Protein AF-A0A133UNA7-F1 (afdb_monomer)

Mean predicted aligned error: 17.55 Å

Structure (mmCIF, N/CA/C/O backbone):
data_AF-A0A133UNA7-F1
#
_entry.id   AF-A0A133UNA7-F1
#
loop_
_atom_site.group_PDB
_atom_site.id
_atom_site.type_symbol
_atom_site.label_atom_id
_atom_site.label_alt_id
_atom_site.label_comp_id
_atom_site.label_asym_id
_atom_site.label_entity_id
_atom_site.label_seq_id
_atom_site.pdbx_PDB_ins_code
_atom_site.Cartn_x
_atom_site.Cartn_y
_atom_site.Cartn_z
_atom_site.occupancy
_atom_site.B_iso_or_equiv
_atom_site.auth_seq_id
_atom_site.auth_comp_id
_atom_site.auth_asym_id
_atom_site.auth_atom_id
_atom_site.pdbx_PDB_model_num
ATOM 1 N N . MET A 1 1 ? -32.468 26.412 16.774 1.00 59.19 1 MET A N 1
ATOM 2 C CA . MET A 1 1 ? -31.223 25.811 17.299 1.00 59.19 1 MET A CA 1
ATOM 3 C C . MET A 1 1 ? -30.674 26.770 18.335 1.00 59.19 1 MET A C 1
ATOM 5 O O . MET A 1 1 ? -30.361 27.905 17.986 1.00 59.19 1 MET A O 1
ATOM 9 N N . ALA A 1 2 ? -30.578 26.328 19.583 1.00 68.69 2 ALA A N 1
ATOM 10 C CA . ALA A 1 2 ? -30.177 27.132 20.727 1.00 68.69 2 ALA A CA 1
ATOM 11 C C . ALA A 1 2 ? -28.748 26.788 21.169 1.00 68.69 2 ALA A C 1
ATOM 13 O O . ALA A 1 2 ? -28.256 25.675 20.976 1.00 68.69 2 ALA A O 1
ATOM 14 N N . ARG A 1 3 ? -28.061 27.760 21.774 1.00 72.31 3 ARG A N 1
ATOM 15 C CA . ARG A 1 3 ? -26.763 27.534 22.419 1.00 72.31 3 ARG A CA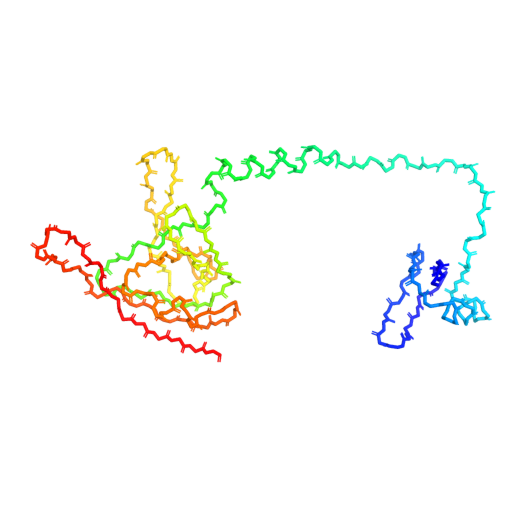 1
ATOM 16 C C . ARG A 1 3 ? -27.007 27.189 23.878 1.00 72.31 3 ARG A C 1
ATOM 18 O O . ARG A 1 3 ? -27.590 27.991 24.598 1.00 72.31 3 ARG A O 1
ATOM 25 N N . LEU A 1 4 ? -26.531 26.030 24.307 1.00 76.19 4 LEU A N 1
ATOM 26 C CA . LEU A 1 4 ? -26.618 25.575 25.685 1.00 76.19 4 LEU A CA 1
ATOM 27 C C . LEU A 1 4 ? -25.215 25.550 26.285 1.00 76.19 4 LEU A C 1
ATOM 29 O O . LEU A 1 4 ? -24.360 24.791 25.827 1.00 76.19 4 LEU A O 1
ATOM 33 N N . LYS A 1 5 ? -24.969 26.376 27.305 1.00 81.19 5 LYS A N 1
ATOM 34 C CA . LYS A 1 5 ? -23.759 26.261 28.121 1.00 81.19 5 LYS A CA 1
ATOM 35 C C . LYS A 1 5 ? -24.013 25.235 29.210 1.00 81.19 5 LYS A C 1
ATOM 37 O O . LYS A 1 5 ? -24.861 25.465 30.063 1.00 81.19 5 LYS A O 1
ATOM 42 N N . VAL A 1 6 ? -23.278 24.134 29.187 1.00 79.06 6 VAL A N 1
ATOM 43 C CA . VAL A 1 6 ? -23.439 23.037 30.140 1.00 79.06 6 VAL A CA 1
ATOM 44 C C . VAL A 1 6 ? -22.758 23.429 31.444 1.00 79.06 6 VAL A C 1
ATOM 46 O O . VAL A 1 6 ? -21.579 23.771 31.459 1.00 79.06 6 VAL A O 1
ATOM 49 N N . THR A 1 7 ? -23.501 23.427 32.540 1.00 75.62 7 THR A N 1
ATOM 50 C CA . THR A 1 7 ? -23.000 23.739 33.887 1.00 75.62 7 THR A CA 1
ATOM 51 C C . THR A 1 7 ? -22.731 22.490 34.705 1.00 75.62 7 THR A C 1
ATOM 53 O O . THR A 1 7 ? -22.107 22.598 35.751 1.00 75.62 7 THR A O 1
ATOM 56 N N . LYS A 1 8 ? -23.200 21.329 34.241 1.00 75.00 8 LYS A N 1
ATOM 57 C CA . LYS A 1 8 ? -22.980 20.035 34.876 1.00 75.00 8 LYS A CA 1
ATOM 58 C C . LYS A 1 8 ? -22.988 18.943 33.822 1.00 75.00 8 LYS A C 1
ATOM 60 O O . LYS A 1 8 ? -23.896 18.930 33.001 1.00 75.00 8 LYS A O 1
ATOM 65 N N . THR A 1 9 ? -22.015 18.037 33.844 1.00 77.38 9 THR A N 1
ATOM 66 C CA . THR A 1 9 ? -21.913 16.975 32.833 1.00 77.38 9 THR A CA 1
ATOM 67 C C . THR A 1 9 ? -23.148 16.071 32.854 1.00 77.38 9 THR A C 1
ATOM 69 O O . THR A 1 9 ? -23.575 15.631 33.925 1.00 77.38 9 THR A O 1
ATOM 72 N N . PHE A 1 10 ? -23.719 15.786 31.684 1.00 77.75 10 PHE A N 1
ATOM 73 C CA . PHE A 1 10 ? -24.875 14.900 31.544 1.00 77.75 10 PHE A CA 1
ATOM 74 C C . PHE A 1 10 ? -24.870 14.173 30.199 1.00 77.75 10 PHE A C 1
ATOM 76 O O . PHE A 1 10 ? -24.235 14.615 29.245 1.00 77.75 10 PHE A O 1
ATOM 83 N N . GLU A 1 11 ? -25.592 13.060 30.117 1.00 72.75 11 GLU A N 1
ATOM 84 C CA . GLU A 1 11 ? -25.679 12.238 28.911 1.00 72.75 11 GLU A CA 1
ATOM 85 C C . GLU A 1 11 ? -27.140 12.064 28.508 1.00 72.75 11 GLU A C 1
ATOM 87 O O . GLU A 1 11 ? -28.000 11.796 29.354 1.00 72.75 11 GLU A O 1
ATOM 92 N N . ARG A 1 12 ? -27.449 12.285 27.227 1.00 61.88 12 ARG A N 1
ATOM 93 C CA . ARG A 1 12 ? -28.827 12.231 26.727 1.00 61.88 12 ARG A CA 1
ATOM 94 C C . ARG A 1 12 ? -28.842 12.046 25.216 1.00 61.88 12 ARG A C 1
ATOM 96 O O . ARG A 1 12 ? -28.116 12.719 24.502 1.00 61.88 12 ARG A O 1
ATOM 103 N N . GLY A 1 13 ? -29.690 11.135 24.736 1.00 59.09 13 GLY A N 1
ATOM 104 C CA . GLY A 1 13 ? -29.789 10.819 23.305 1.00 59.09 13 GLY A CA 1
ATOM 105 C C . GLY A 1 13 ? -28.586 10.060 22.732 1.00 59.09 13 GLY A C 1
ATOM 106 O O . GLY A 1 13 ? -28.503 9.918 21.521 1.00 59.09 13 GLY A O 1
ATOM 107 N N . GLY A 1 14 ? -27.683 9.561 23.586 1.00 64.75 14 GLY A N 1
ATOM 108 C CA . GLY A 1 14 ? -26.414 8.949 23.176 1.00 64.75 14 GLY A CA 1
ATOM 109 C C . GLY A 1 14 ? -25.247 9.937 23.068 1.00 64.75 14 GLY A C 1
ATOM 110 O O . GLY A 1 14 ? -24.128 9.504 22.815 1.00 64.75 14 GLY A O 1
ATOM 111 N N . ASP A 1 15 ? -25.485 11.232 23.302 1.00 69.88 15 ASP A N 1
ATOM 112 C CA . ASP A 1 15 ? -24.460 12.276 23.325 1.00 69.88 15 ASP A CA 1
ATOM 113 C C . ASP A 1 15 ? -24.096 12.669 24.767 1.00 69.88 15 ASP A C 1
ATOM 115 O O . ASP A 1 15 ? -24.969 12.903 25.616 1.00 69.88 15 ASP A O 1
ATOM 119 N N . THR A 1 16 ? -22.793 12.767 25.041 1.00 72.25 16 THR A N 1
ATOM 120 C CA . THR A 1 16 ? -22.246 13.208 26.331 1.00 72.25 16 THR A CA 1
ATOM 121 C C . THR A 1 16 ? -21.916 14.700 26.280 1.00 72.25 16 THR A C 1
ATOM 123 O O . THR A 1 16 ? -21.114 15.155 25.464 1.00 72.25 16 THR A O 1
ATOM 126 N N . TYR A 1 17 ? -22.501 15.470 27.194 1.00 75.19 17 TYR A N 1
ATOM 127 C CA . TYR A 1 17 ? -22.337 16.915 27.295 1.00 75.19 17 TYR A CA 1
ATOM 128 C C . TYR A 1 17 ? -21.462 17.261 28.494 1.00 75.19 17 TYR A C 1
ATOM 130 O O . TYR A 1 17 ? -21.882 17.115 29.637 1.00 75.19 17 TYR A O 1
ATOM 138 N N . GLU A 1 18 ? -20.239 17.720 28.234 1.00 71.69 18 GLU A N 1
ATOM 139 C CA . GLU A 1 18 ? -19.272 18.076 29.282 1.00 71.69 18 GLU A CA 1
ATOM 140 C C . GLU A 1 18 ? -19.535 19.453 29.913 1.00 71.69 18 GLU A C 1
ATOM 142 O O . GLU A 1 18 ? -19.766 20.442 29.211 1.00 71.69 18 GLU A O 1
ATOM 147 N N . GLU A 1 19 ? -19.411 19.520 31.241 1.00 74.12 19 GLU A N 1
ATOM 148 C CA . GLU A 1 19 ? -19.446 20.751 32.034 1.00 74.12 19 GLU A CA 1
ATOM 149 C C . GLU A 1 19 ? -18.461 21.821 31.526 1.00 74.12 19 GLU A C 1
ATOM 151 O O . GLU A 1 19 ? -17.316 21.550 31.167 1.00 74.12 19 GLU A O 1
ATOM 156 N N . GLY A 1 20 ? -18.918 23.071 31.491 1.00 69.75 20 GLY A N 1
ATOM 157 C CA . GLY A 1 20 ? -18.143 24.240 31.084 1.00 69.75 20 GLY A CA 1
ATOM 158 C C . GLY A 1 20 ? -18.088 24.475 29.574 1.00 69.75 20 GLY A C 1
ATOM 159 O O . GLY A 1 20 ? -17.666 25.556 29.152 1.00 69.75 20 GLY A O 1
ATOM 160 N N . LYS A 1 21 ? -18.545 23.522 28.752 1.00 72.44 21 LYS A N 1
ATOM 161 C CA . LYS A 1 21 ? -18.585 23.654 27.290 1.00 72.44 21 LYS A CA 1
ATOM 162 C C . LYS A 1 21 ? -19.954 24.133 26.804 1.00 72.44 21 LYS A C 1
ATOM 164 O O . LYS A 1 21 ? -20.995 23.861 27.401 1.00 72.44 21 LYS A O 1
ATOM 169 N N . THR A 1 22 ? -19.944 24.872 25.700 1.00 74.00 22 THR A N 1
ATOM 170 C CA . THR A 1 22 ? -21.160 25.371 25.048 1.00 74.00 22 THR A CA 1
ATOM 171 C C . THR A 1 22 ? -21.430 24.553 23.798 1.00 74.00 22 THR A C 1
ATOM 173 O O . THR A 1 22 ? -20.596 24.522 22.896 1.00 74.00 22 THR A O 1
ATOM 176 N N . TYR A 1 23 ? -22.605 23.936 23.730 1.00 71.12 23 TYR A N 1
ATOM 177 C CA . TYR A 1 23 ? -23.038 23.112 22.606 1.00 71.12 23 TYR A CA 1
ATOM 178 C C . TYR A 1 23 ? -24.186 23.785 21.855 1.00 71.12 23 TYR A C 1
ATOM 180 O O . TYR A 1 23 ? -24.954 24.565 22.422 1.00 71.12 23 TYR A O 1
ATOM 188 N N . ILE A 1 24 ? -24.292 23.498 20.558 1.00 75.19 24 ILE A N 1
ATOM 189 C CA . ILE A 1 24 ? -25.426 23.916 19.731 1.00 75.19 24 ILE A CA 1
ATOM 190 C C . ILE A 1 24 ? -26.404 22.747 19.720 1.00 75.19 24 ILE A C 1
ATOM 192 O O . ILE A 1 24 ? -26.094 21.692 19.175 1.00 75.19 24 ILE A O 1
ATOM 196 N N . VAL A 1 25 ? -27.558 22.925 20.350 1.00 73.88 25 VAL A N 1
ATOM 197 C CA . VAL A 1 25 ? -28.580 21.885 20.514 1.00 73.88 25 VAL A CA 1
ATOM 198 C C . VAL A 1 25 ? -29.931 22.380 19.990 1.00 73.88 25 VAL A C 1
ATOM 200 O O . VAL A 1 25 ? -30.107 23.560 19.671 1.00 73.88 25 VAL A O 1
ATOM 203 N N . GLY A 1 26 ? -30.907 21.481 19.857 1.00 74.19 26 GLY A N 1
ATOM 204 C CA . GLY A 1 26 ? -32.294 21.879 19.599 1.00 74.19 26 GLY A CA 1
ATOM 205 C C . GLY A 1 26 ? -32.838 22.763 20.728 1.00 74.19 26 GLY A C 1
ATOM 206 O O . GLY A 1 26 ? -32.413 22.631 21.874 1.00 74.19 26 GLY A O 1
ATOM 207 N N . ASP A 1 27 ? -33.770 23.666 20.425 1.00 71.56 27 ASP A N 1
ATOM 208 C CA . ASP A 1 27 ? -34.371 24.557 21.430 1.00 71.56 27 ASP A CA 1
ATOM 209 C C . ASP A 1 27 ? -35.016 23.773 22.589 1.00 71.56 27 ASP A C 1
ATOM 211 O O . ASP A 1 27 ? -34.784 24.099 23.751 1.00 71.56 27 ASP A O 1
ATOM 215 N N . GLU A 1 28 ? -35.698 22.664 22.292 1.00 74.31 28 GLU A N 1
ATOM 216 C CA . GLU A 1 28 ? -36.278 21.754 23.296 1.00 74.31 28 GLU A CA 1
ATOM 217 C C . GLU A 1 28 ? -35.222 21.178 24.256 1.00 74.31 28 GLU A C 1
ATOM 219 O O 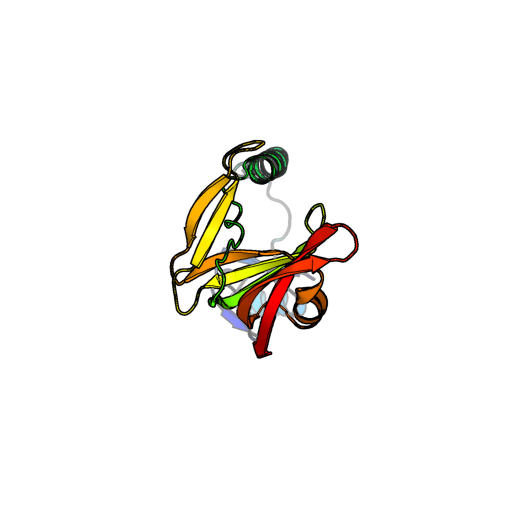. GLU A 1 28 ? -35.449 21.040 25.457 1.00 74.31 28 GLU A O 1
ATOM 224 N N . MET A 1 29 ? -34.030 20.873 23.740 1.00 73.44 29 MET A N 1
ATOM 225 C CA . MET A 1 29 ? -32.924 20.328 24.527 1.00 73.44 29 MET A CA 1
ATOM 226 C C . MET A 1 29 ? -32.295 21.391 25.431 1.00 73.44 29 MET A C 1
ATOM 228 O O . MET A 1 29 ? -31.938 21.103 26.573 1.00 73.44 29 MET A O 1
ATOM 232 N N . ALA A 1 30 ? -32.171 22.621 24.929 1.00 74.38 30 ALA A N 1
ATOM 233 C CA . ALA A 1 30 ? -31.673 23.734 25.724 1.00 74.38 30 ALA A CA 1
ATOM 234 C C . ALA A 1 30 ? -32.633 24.077 26.871 1.00 74.38 30 ALA A C 1
ATOM 236 O O . ALA A 1 30 ? -32.177 24.258 27.994 1.00 74.38 30 ALA A O 1
ATOM 237 N N . GLU A 1 31 ? -33.944 24.097 26.605 1.00 76.44 31 GLU A N 1
ATOM 238 C CA . GLU A 1 31 ? -34.964 24.368 27.629 1.00 76.44 31 GLU A CA 1
ATOM 239 C C . GLU A 1 31 ? -34.992 23.281 28.706 1.00 76.44 31 GLU A C 1
ATOM 241 O O . GLU A 1 31 ? -34.983 23.571 29.901 1.00 76.44 31 GLU A O 1
ATOM 246 N N . TRP A 1 32 ? -34.933 22.013 28.290 1.00 79.62 32 TRP A N 1
ATOM 247 C CA . TRP A 1 32 ? -34.875 20.893 29.222 1.00 79.62 32 TRP A CA 1
ATOM 248 C C . TRP A 1 32 ? -33.632 20.949 30.122 1.00 79.62 32 TRP A C 1
ATOM 250 O O . TRP A 1 32 ? -33.721 20.724 31.330 1.00 79.62 32 TRP A O 1
ATOM 260 N N . ALA A 1 33 ? -32.463 21.251 29.550 1.00 78.62 33 ALA A N 1
ATOM 261 C CA . ALA A 1 33 ? -31.225 21.346 30.315 1.00 78.62 33 ALA A CA 1
ATOM 262 C C . ALA A 1 33 ? -31.216 22.551 31.271 1.00 78.62 33 ALA A C 1
ATOM 264 O O . ALA A 1 33 ? -30.627 22.458 32.347 1.00 78.62 33 ALA A O 1
ATOM 265 N N . GLU A 1 34 ? -31.894 23.643 30.919 1.00 79.06 34 GLU A N 1
ATOM 266 C CA . GLU A 1 34 ? -32.131 24.786 31.804 1.00 79.06 34 GLU A CA 1
ATOM 267 C C . GLU A 1 34 ? -33.037 24.436 32.981 1.00 79.06 34 GLU A C 1
ATOM 269 O O . GLU A 1 34 ? -32.665 24.670 34.130 1.00 79.06 34 GLU A O 1
ATOM 274 N N . GLU A 1 35 ? -34.180 23.802 32.717 1.00 78.56 35 GLU A N 1
ATOM 275 C CA . GLU A 1 35 ? -35.135 23.395 33.754 1.00 78.56 35 GLU A CA 1
ATOM 276 C C . GLU A 1 35 ? -34.508 22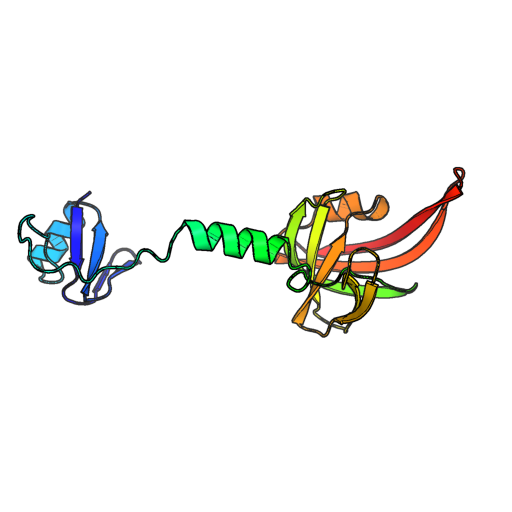.421 34.762 1.00 78.56 35 GLU A C 1
ATOM 278 O O . GLU A 1 35 ? -34.779 22.470 35.962 1.00 78.56 35 GLU A O 1
ATOM 283 N N . LYS A 1 36 ? -33.640 21.526 34.282 1.00 77.69 36 LYS A N 1
ATOM 284 C CA . LYS A 1 36 ? -32.945 20.544 35.121 1.00 77.69 36 LYS A CA 1
ATOM 285 C C . LYS A 1 36 ? -31.648 21.064 35.748 1.00 77.69 36 LYS A C 1
ATOM 287 O O . LYS A 1 36 ? -31.019 20.331 36.508 1.00 77.69 36 LYS A O 1
ATOM 292 N N . GLY A 1 37 ? -31.243 22.301 35.452 1.00 76.69 37 GLY A N 1
ATOM 293 C CA . GLY A 1 37 ? -30.014 22.905 35.976 1.00 76.69 37 GLY A CA 1
ATOM 294 C C . GLY A 1 37 ? -28.717 22.309 35.411 1.00 76.69 37 GLY A C 1
ATOM 295 O O . GLY A 1 37 ? -27.652 22.470 36.008 1.00 76.69 37 GLY A O 1
ATOM 296 N N . TYR A 1 38 ? -28.791 21.610 34.276 1.00 75.62 38 TYR A N 1
ATOM 297 C CA . TYR A 1 38 ? -27.636 21.069 33.553 1.00 75.62 38 TYR A CA 1
ATOM 298 C C . TYR A 1 38 ? -26.994 22.082 32.602 1.00 75.62 38 TYR A C 1
ATOM 300 O O . TYR A 1 38 ? -25.872 21.867 32.138 1.00 75.62 38 TYR A O 1
ATOM 308 N N . GLY A 1 39 ? -27.664 23.196 32.316 1.00 75.56 39 GLY A N 1
ATOM 309 C CA . GLY A 1 39 ? -27.067 24.284 31.563 1.00 75.56 39 GLY A CA 1
ATOM 310 C C . GLY A 1 39 ? -27.881 25.567 31.575 1.00 75.56 39 GLY A C 1
ATOM 311 O O . GLY A 1 39 ? -28.928 25.659 32.205 1.00 75.56 39 GLY A O 1
ATOM 312 N N . SER A 1 40 ? -27.372 26.587 30.895 1.00 72.25 40 SER A N 1
ATOM 313 C CA . SER A 1 40 ? -28.059 27.868 30.725 1.00 72.25 40 SER A CA 1
ATOM 314 C C . SER A 1 40 ? -27.880 28.394 29.312 1.00 72.25 40 SER A C 1
ATOM 316 O O . SER A 1 40 ? -26.797 28.260 28.724 1.00 72.25 40 SER A O 1
ATOM 318 N N . ARG A 1 41 ? -28.923 29.015 28.757 1.00 69.50 41 ARG A N 1
ATOM 319 C CA . ARG A 1 41 ? -28.798 29.775 27.517 1.00 69.50 41 ARG A CA 1
ATOM 320 C C . ARG A 1 41 ? -28.018 31.051 27.819 1.00 69.50 41 ARG A C 1
ATOM 322 O O . ARG A 1 41 ? -28.387 31.812 28.714 1.00 69.50 41 ARG A O 1
ATOM 329 N N . PRO A 1 42 ? -26.927 31.325 27.094 1.00 64.19 42 PRO A N 1
ATOM 330 C CA . PRO A 1 42 ? -26.222 32.582 27.254 1.00 64.19 42 PRO A CA 1
ATOM 331 C C . PRO A 1 42 ? -27.088 33.713 26.676 1.00 64.19 42 PRO A C 1
ATOM 333 O O . PRO A 1 42 ? -27.188 33.862 25.459 1.00 64.19 42 PRO A O 1
ATOM 336 N N . THR A 1 43 ? -27.723 34.510 27.540 1.00 44.62 43 THR A N 1
ATOM 337 C CA . THR A 1 43 ? -28.409 35.749 27.147 1.00 44.62 43 THR A CA 1
ATOM 338 C C . THR A 1 43 ? -27.359 36.804 26.810 1.00 44.62 43 THR A C 1
ATOM 340 O O . THR A 1 43 ? -26.545 37.194 27.647 1.00 44.62 43 THR A O 1
ATOM 343 N N . GLU A 1 44 ? -27.318 37.227 25.557 1.00 50.19 44 GLU A N 1
ATOM 344 C CA . GLU A 1 44 ? -26.268 38.081 25.016 1.00 50.19 44 GLU A CA 1
ATOM 345 C C . GLU A 1 44 ? -26.273 39.491 25.648 1.00 50.19 44 GLU A C 1
ATOM 347 O O . GLU A 1 44 ? -27.236 40.233 25.470 1.00 50.19 44 GLU A O 1
ATOM 352 N N . LYS A 1 45 ? -25.196 39.852 26.376 1.00 42.16 45 LYS A N 1
ATOM 353 C CA . LYS A 1 45 ? -24.481 41.160 26.399 1.00 42.16 45 LYS A CA 1
ATOM 354 C C . LYS A 1 45 ? -23.741 41.399 27.729 1.00 42.16 45 LYS A C 1
ATOM 356 O O . LYS A 1 45 ? -24.192 42.169 28.566 1.00 42.16 45 LYS A O 1
ATOM 361 N N . THR A 1 46 ? -22.516 40.880 27.834 1.00 35.19 46 THR A N 1
ATOM 362 C CA . THR A 1 46 ? -21.472 41.519 28.654 1.00 35.19 46 THR A CA 1
ATOM 363 C C . THR A 1 46 ? -20.161 41.501 27.877 1.00 35.19 46 THR A C 1
ATOM 365 O O . THR A 1 46 ? -19.525 40.465 27.706 1.00 35.19 46 THR A O 1
ATOM 368 N N . LYS A 1 47 ? -19.779 42.676 27.364 1.00 44.88 47 LYS A N 1
ATOM 369 C CA . LYS A 1 47 ? -18.399 43.012 26.995 1.00 44.88 47 LYS A CA 1
ATOM 370 C C . LYS A 1 47 ? -17.566 42.961 28.280 1.00 44.88 47 LYS A C 1
ATOM 372 O O . LYS A 1 47 ? -17.803 43.772 29.168 1.00 44.88 47 LYS A O 1
ATOM 377 N N . GLY A 1 48 ? -16.601 42.056 28.365 1.00 32.91 48 GLY A N 1
ATOM 378 C CA . GLY A 1 48 ? -15.669 41.986 29.489 1.00 32.91 48 GLY A CA 1
ATOM 379 C C . GLY A 1 48 ? -14.645 40.887 29.260 1.00 32.91 48 GLY A C 1
ATOM 380 O O . GLY A 1 48 ? -14.920 39.735 29.555 1.00 32.91 48 GLY A O 1
ATOM 381 N N . GLU A 1 49 ? -13.520 41.281 28.663 1.00 34.16 49 GLU A N 1
ATOM 382 C CA . GLU A 1 49 ? -12.312 40.493 28.390 1.00 34.16 49 GLU A CA 1
ATOM 383 C C . GLU A 1 49 ? -12.511 39.164 27.660 1.00 34.16 49 GLU A C 1
ATOM 385 O O . GLU A 1 49 ? -12.516 38.073 28.221 1.00 34.16 49 GLU A O 1
ATOM 390 N N . THR A 1 50 ? -12.531 39.259 26.332 1.00 37.47 50 THR A N 1
ATOM 391 C CA . THR A 1 50 ? -12.003 38.192 25.487 1.00 37.47 50 THR A CA 1
ATOM 392 C C . THR A 1 50 ? -10.551 37.949 25.926 1.00 37.47 50 T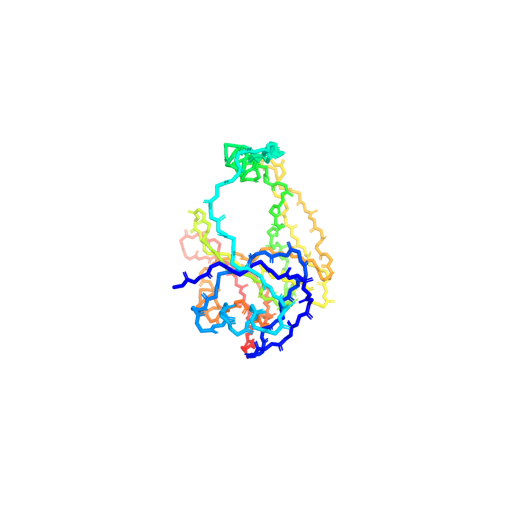HR A C 1
ATOM 394 O O . THR A 1 50 ? -9.715 38.828 25.677 1.00 37.47 50 THR A O 1
ATOM 397 N N . PRO A 1 51 ? -10.165 36.793 26.510 1.00 34.59 51 PRO A N 1
ATOM 398 C CA . PRO A 1 51 ? -8.793 36.363 26.315 1.00 34.59 51 PRO A CA 1
ATOM 399 C C . PRO A 1 51 ? -8.628 36.337 24.801 1.00 34.59 51 PRO A C 1
ATOM 401 O O . PRO A 1 51 ? -9.459 35.754 24.099 1.00 34.59 51 PRO A O 1
ATOM 404 N N . LYS A 1 52 ? -7.631 37.058 24.283 1.00 34.91 52 LYS A N 1
ATOM 405 C CA . LYS A 1 52 ? -7.198 36.924 22.896 1.00 34.91 52 LYS A CA 1
ATOM 406 C C . LYS A 1 52 ? -6.956 35.432 22.669 1.00 34.91 52 LYS A C 1
ATOM 408 O O . LYS A 1 52 ? -5.854 34.941 22.901 1.00 34.91 52 LYS A O 1
ATOM 413 N N . LEU A 1 53 ? -7.979 34.719 22.200 1.00 33.75 53 LEU A N 1
ATOM 414 C CA . LEU A 1 53 ? -7.820 33.565 21.348 1.00 33.75 53 LEU A CA 1
ATOM 415 C C . LEU A 1 53 ? -7.078 34.150 20.162 1.00 33.75 53 LEU A C 1
ATOM 417 O O . LEU A 1 53 ? -7.660 34.711 19.235 1.00 33.75 53 LEU A O 1
ATOM 421 N N . GLN A 1 54 ? -5.751 34.121 20.280 1.00 31.73 54 GLN A N 1
ATOM 422 C CA . GLN A 1 54 ? -4.874 34.029 19.144 1.00 31.73 54 GLN A CA 1
ATOM 423 C C . GLN A 1 54 ? -5.495 32.923 18.314 1.00 31.73 54 GLN A C 1
ATOM 425 O O . GLN A 1 54 ? -5.343 31.750 18.630 1.00 31.73 54 GLN A O 1
ATOM 430 N N . VAL A 1 55 ? -6.275 33.305 17.308 1.00 38.78 55 VAL A N 1
ATOM 431 C CA . VAL A 1 55 ? -6.470 32.468 16.143 1.00 38.78 55 VAL A CA 1
ATOM 432 C C . VAL A 1 55 ? -5.032 32.205 15.714 1.00 38.78 55 VAL A C 1
ATOM 434 O O . VAL A 1 55 ? -4.360 33.173 15.333 1.00 38.78 55 VAL A O 1
ATOM 437 N N . PRO A 1 56 ? -4.473 30.992 15.895 1.00 36.22 56 PRO A N 1
ATOM 438 C CA . PRO A 1 56 ? -3.142 30.745 15.395 1.00 36.22 56 PRO A CA 1
ATOM 439 C C . PRO A 1 56 ? -3.289 30.884 13.890 1.00 36.22 56 PRO A C 1
ATOM 441 O O . PRO A 1 56 ? -3.950 30.074 13.247 1.00 36.22 56 PRO A O 1
ATOM 444 N N . GLN A 1 57 ? -2.784 32.016 13.403 1.00 39.53 57 GLN A N 1
ATOM 445 C CA . GLN A 1 57 ? -2.752 32.489 12.032 1.00 39.53 57 GLN A CA 1
ATOM 446 C C . GLN A 1 57 ? -3.119 31.378 11.050 1.00 39.53 57 GLN A C 1
ATOM 448 O O . GLN A 1 57 ? -2.316 30.484 10.772 1.00 39.53 57 GLN A O 1
ATOM 453 N N . SER A 1 58 ? -4.330 31.437 10.507 1.00 46.16 58 SER A N 1
ATOM 454 C CA . SER A 1 58 ? -4.754 30.585 9.397 1.00 46.16 58 SER A CA 1
ATOM 455 C C . SER A 1 58 ? -3.798 30.719 8.199 1.00 46.16 58 SER A C 1
ATOM 457 O O . SER A 1 58 ? -3.635 29.767 7.443 1.00 46.16 58 SER A O 1
ATOM 459 N N . GLU A 1 59 ? -3.039 31.817 8.096 1.00 42.47 59 GLU A N 1
ATOM 460 C CA . GLU A 1 59 ? -1.900 31.949 7.176 1.00 42.47 59 GLU A CA 1
ATOM 461 C C . GLU A 1 59 ? -0.732 30.987 7.468 1.00 42.47 59 GLU A C 1
ATOM 463 O O . GLU A 1 59 ? -0.093 30.491 6.539 1.00 42.47 59 GLU A O 1
ATOM 468 N N . ASN A 1 60 ? -0.460 30.656 8.735 1.00 53.16 60 ASN A N 1
ATOM 469 C CA . ASN A 1 60 ? 0.597 29.719 9.116 1.00 53.16 60 ASN A CA 1
ATOM 470 C C . ASN A 1 60 ? 0.190 28.262 8.923 1.00 53.16 60 ASN A C 1
ATOM 472 O O . ASN A 1 60 ? 1.068 27.438 8.694 1.00 53.16 60 ASN A O 1
ATOM 476 N N . VAL A 1 61 ? -1.100 27.922 8.953 1.00 55.16 61 VAL A N 1
ATOM 477 C CA . VAL A 1 61 ? -1.545 26.559 8.621 1.00 55.16 61 VAL A CA 1
ATOM 478 C C . VAL A 1 61 ? -1.261 26.275 7.151 1.00 55.16 61 VAL A C 1
ATOM 480 O O . VAL A 1 61 ? -0.623 25.274 6.848 1.00 55.16 61 VAL A O 1
ATOM 483 N N . TRP A 1 62 ? -1.595 27.199 6.247 1.00 51.00 62 TRP A N 1
ATOM 484 C CA . TRP A 1 62 ? -1.292 27.048 4.822 1.00 51.00 62 TRP A CA 1
ATOM 485 C C . TRP A 1 62 ? 0.204 27.111 4.520 1.00 51.00 62 TRP A C 1
ATOM 487 O O . TRP A 1 62 ? 0.679 26.323 3.709 1.00 51.00 62 TRP A O 1
ATOM 497 N N . LYS A 1 63 ? 0.985 27.968 5.195 1.00 53.53 63 LYS A N 1
ATOM 498 C CA . LYS A 1 63 ? 2.455 27.992 5.049 1.00 53.53 63 LYS A CA 1
ATOM 499 C C . LYS A 1 63 ? 3.114 26.731 5.617 1.00 53.53 63 LYS A C 1
ATOM 501 O O . LYS A 1 63 ? 4.054 26.229 5.012 1.00 53.53 63 LYS A O 1
ATOM 506 N N . LYS A 1 64 ? 2.609 26.184 6.729 1.00 48.81 64 LYS A N 1
ATOM 507 C CA . LYS A 1 64 ? 3.076 24.933 7.357 1.00 48.81 64 LYS A CA 1
ATOM 508 C C . LYS A 1 64 ? 2.635 23.707 6.556 1.00 48.81 64 LYS A C 1
ATOM 510 O O . LYS A 1 64 ? 3.432 22.788 6.428 1.00 48.81 64 LYS A O 1
ATOM 515 N N . LEU A 1 65 ? 1.456 23.730 5.928 1.00 52.62 65 LEU A N 1
ATOM 516 C CA . LEU A 1 65 ? 0.986 22.731 4.960 1.00 52.62 65 LEU A CA 1
ATOM 517 C C . LEU A 1 65 ? 1.779 22.799 3.651 1.00 52.62 65 LEU A C 1
ATOM 519 O O . LEU A 1 65 ? 2.246 21.764 3.200 1.00 52.62 65 LEU A O 1
ATOM 523 N N . LYS A 1 66 ? 2.045 23.987 3.085 1.00 50.31 66 LYS A N 1
ATOM 524 C CA . LYS A 1 66 ? 2.953 24.155 1.930 1.00 50.31 66 LYS A CA 1
ATOM 525 C C . LYS A 1 66 ? 4.376 23.732 2.267 1.00 50.31 66 LYS A C 1
ATOM 527 O O . LYS A 1 66 ? 5.050 23.162 1.423 1.00 50.31 66 LYS A O 1
ATOM 532 N N . ARG A 1 67 ? 4.845 24.000 3.488 1.00 44.50 67 ARG A N 1
ATOM 533 C CA . ARG A 1 67 ? 6.163 23.573 3.967 1.00 44.50 67 ARG A CA 1
ATOM 534 C C . ARG A 1 67 ? 6.208 22.064 4.224 1.00 44.50 67 ARG A C 1
ATOM 536 O O . ARG A 1 67 ? 7.226 21.476 3.912 1.00 44.50 67 ARG A O 1
ATOM 543 N N . ARG A 1 68 ? 5.124 21.426 4.685 1.00 43.41 68 ARG A N 1
ATOM 544 C CA . ARG A 1 68 ? 4.975 19.955 4.749 1.00 43.41 68 ARG A CA 1
ATOM 545 C C . ARG A 1 68 ? 4.909 19.323 3.360 1.00 43.41 68 ARG A C 1
ATOM 547 O O . ARG A 1 68 ? 5.589 18.342 3.120 1.00 43.41 68 ARG A O 1
ATOM 554 N N . ALA A 1 69 ? 4.166 19.926 2.437 1.00 45.47 69 ALA A N 1
ATOM 555 C CA . ALA A 1 69 ? 4.099 19.497 1.043 1.00 45.47 69 ALA A CA 1
ATOM 556 C C . ALA A 1 69 ? 5.449 19.667 0.319 1.00 45.47 69 ALA A C 1
ATOM 558 O O . ALA A 1 69 ? 5.809 18.835 -0.502 1.00 45.47 69 ALA A O 1
ATOM 559 N N . LYS A 1 70 ? 6.220 20.716 0.646 1.00 39.47 70 LYS A N 1
ATOM 560 C CA . LYS A 1 70 ? 7.582 20.947 0.126 1.00 39.47 70 LYS A CA 1
ATOM 561 C C . LYS A 1 70 ? 8.666 20.137 0.838 1.00 39.47 70 LYS A C 1
ATOM 563 O O . LYS A 1 70 ? 9.719 19.903 0.258 1.00 39.47 70 LYS A O 1
ATOM 568 N N . SER A 1 71 ? 8.451 19.734 2.087 1.00 38.62 71 SER A N 1
ATOM 569 C CA . SER A 1 71 ? 9.401 18.918 2.838 1.00 38.62 71 SER A CA 1
ATOM 570 C C . SER A 1 71 ? 9.066 17.457 2.571 1.00 38.62 71 SER A C 1
ATOM 572 O O . SER A 1 71 ? 8.335 16.834 3.334 1.00 38.62 71 SER A O 1
ATOM 574 N N . GLY A 1 72 ? 9.615 16.896 1.491 1.00 43.69 72 GLY A N 1
ATOM 575 C CA . GLY A 1 72 ? 9.454 15.487 1.094 1.00 43.69 72 GLY A CA 1
ATOM 576 C C . GLY A 1 72 ? 9.890 14.436 2.135 1.00 43.69 72 GLY A C 1
ATOM 577 O O . GLY A 1 72 ? 9.923 13.251 1.829 1.00 43.69 72 GLY A O 1
ATOM 578 N N . SER A 1 73 ? 10.208 14.851 3.362 1.00 45.19 73 SER A N 1
ATOM 579 C CA . SER A 1 73 ? 10.686 14.036 4.479 1.00 45.19 73 SER A CA 1
ATOM 580 C C . SER A 1 73 ? 9.572 13.408 5.332 1.00 45.19 73 SER A C 1
ATOM 582 O O . SER A 1 73 ? 9.864 12.455 6.042 1.00 45.19 73 SER A O 1
ATOM 584 N N . ASP A 1 74 ? 8.325 13.901 5.274 1.00 55.28 74 ASP A N 1
ATOM 585 C CA . ASP A 1 74 ? 7.173 13.333 6.022 1.00 55.28 74 ASP A CA 1
ATOM 586 C C . ASP A 1 74 ? 6.347 12.350 5.169 1.00 55.28 74 ASP A C 1
ATOM 588 O O . ASP A 1 74 ? 5.425 11.698 5.652 1.00 55.28 74 ASP A O 1
ATOM 592 N N . LYS A 1 75 ? 6.666 12.243 3.873 1.00 68.81 75 LYS A N 1
ATOM 593 C CA . LYS A 1 75 ? 6.038 11.271 2.980 1.00 68.81 75 LYS A CA 1
ATOM 594 C C . LYS A 1 75 ? 6.558 9.870 3.348 1.00 68.81 75 LYS A C 1
ATOM 596 O O . LYS A 1 75 ? 7.777 9.720 3.538 1.00 68.81 75 LYS A O 1
ATOM 601 N N . PRO A 1 76 ? 5.680 8.856 3.477 1.00 79.81 76 PRO A N 1
ATOM 602 C CA . PRO A 1 76 ? 6.141 7.489 3.650 1.00 79.81 76 PRO A CA 1
ATOM 603 C C . PRO A 1 76 ? 7.018 7.111 2.450 1.00 79.81 76 PRO A C 1
ATOM 605 O O . PRO A 1 76 ? 6.798 7.619 1.346 1.00 79.81 76 PRO A O 1
ATOM 608 N N . PRO A 1 77 ? 8.059 6.297 2.656 1.00 85.81 77 PRO A N 1
ATOM 609 C CA . PRO A 1 77 ? 8.956 5.932 1.575 1.00 85.81 77 PRO A CA 1
ATOM 610 C C . PRO A 1 77 ? 8.227 5.065 0.542 1.00 85.81 77 PRO A C 1
ATOM 612 O O . PRO A 1 77 ? 7.278 4.350 0.858 1.00 85.81 77 PRO A O 1
ATOM 615 N N . ASP A 1 78 ? 8.690 5.125 -0.699 1.00 88.50 78 ASP A N 1
ATOM 616 C CA . ASP A 1 78 ? 8.095 4.416 -1.825 1.00 88.50 78 ASP A CA 1
ATOM 617 C C . ASP A 1 78 ? 8.566 2.965 -1.829 1.00 88.50 78 ASP A C 1
ATOM 619 O O . ASP A 1 78 ? 9.769 2.696 -1.814 1.00 88.50 78 ASP A O 1
ATOM 623 N N . TRP A 1 79 ? 7.641 2.012 -1.855 1.00 88.31 79 TRP A N 1
ATOM 624 C CA . TRP A 1 79 ? 7.981 0.597 -1.851 1.00 88.31 79 TRP A CA 1
ATOM 625 C C . TRP A 1 79 ? 8.875 0.262 -3.049 1.00 88.31 79 TRP A C 1
ATOM 627 O O . TRP A 1 79 ? 8.549 0.535 -4.206 1.00 88.31 79 TRP A O 1
ATOM 637 N N . ASN A 1 80 ? 10.037 -0.326 -2.766 1.00 87.44 80 ASN A N 1
ATOM 638 C CA . ASN A 1 80 ? 11.039 -0.665 -3.767 1.00 87.44 80 ASN A CA 1
ATOM 639 C C . ASN A 1 80 ? 11.469 -2.130 -3.583 1.00 87.44 80 ASN A C 1
ATOM 641 O O . ASN A 1 80 ? 12.551 -2.392 -3.038 1.00 87.44 80 ASN A O 1
ATOM 645 N N . PRO A 1 81 ? 10.624 -3.075 -4.025 1.00 85.81 81 PRO A N 1
ATOM 646 C CA . PRO A 1 81 ? 10.869 -4.500 -3.857 1.00 85.81 81 PRO A CA 1
ATOM 647 C C . PRO A 1 81 ? 11.980 -5.025 -4.772 1.00 85.81 81 PRO A C 1
ATOM 649 O O . PRO A 1 81 ? 12.278 -4.455 -5.826 1.00 85.81 81 PRO A O 1
ATOM 652 N N . LYS A 1 82 ? 12.573 -6.156 -4.381 1.00 86.25 82 LYS A N 1
ATOM 653 C CA . LYS A 1 82 ? 13.321 -7.066 -5.260 1.00 86.25 82 LYS A CA 1
ATOM 654 C C . LYS A 1 82 ? 12.453 -8.266 -5.629 1.00 86.25 82 LYS A C 1
ATOM 656 O O . LYS A 1 82 ? 11.456 -8.539 -4.972 1.00 86.25 82 LYS A O 1
ATOM 661 N N . LYS A 1 83 ? 12.802 -8.960 -6.717 1.00 85.75 83 LYS A N 1
ATOM 662 C CA . LYS A 1 83 ? 12.041 -10.122 -7.200 1.00 85.75 83 LYS A CA 1
ATOM 663 C C . LYS A 1 83 ? 11.849 -11.138 -6.067 1.00 85.75 83 LYS A C 1
ATOM 665 O O . LYS A 1 83 ? 12.834 -11.583 -5.485 1.00 85.75 83 LYS A O 1
ATOM 670 N N . GLY A 1 84 ? 10.595 -11.489 -5.795 1.00 84.06 84 GLY A N 1
ATOM 671 C CA . GLY A 1 84 ? 10.178 -12.378 -4.712 1.00 84.06 84 GLY A CA 1
ATOM 672 C C . GLY A 1 84 ? 9.792 -11.676 -3.404 1.00 84.06 84 GLY A C 1
ATOM 673 O O . GLY A 1 84 ? 9.238 -12.345 -2.532 1.00 84.06 84 GLY A O 1
ATOM 674 N N . ASP A 1 85 ? 10.036 -10.368 -3.259 1.00 87.19 85 ASP A N 1
ATOM 675 C CA . ASP A 1 85 ? 9.646 -9.612 -2.065 1.00 87.19 85 ASP A CA 1
ATOM 676 C C . ASP A 1 85 ? 8.118 -9.454 -2.000 1.00 87.19 85 ASP A C 1
ATOM 678 O O . ASP A 1 85 ? 7.460 -9.156 -3.001 1.00 87.19 85 ASP A O 1
ATOM 682 N N . TRP A 1 86 ? 7.584 -9.607 -0.789 1.00 89.19 86 TRP A N 1
ATOM 683 C CA . TRP A 1 86 ? 6.174 -9.423 -0.461 1.00 89.19 86 TRP A CA 1
ATOM 684 C C . TRP A 1 86 ? 5.957 -8.128 0.318 1.00 89.19 86 TRP A C 1
ATOM 686 O O . TRP A 1 86 ? 6.741 -7.782 1.203 1.00 89.19 86 TRP A O 1
ATOM 696 N N . LEU A 1 87 ? 4.855 -7.453 0.019 1.00 89.81 87 LEU A N 1
ATOM 697 C CA . LEU A 1 87 ? 4.266 -6.382 0.803 1.00 89.81 87 LEU A CA 1
ATOM 698 C C . LEU A 1 87 ? 2.922 -6.863 1.330 1.00 89.81 87 LEU A C 1
ATOM 700 O O . LEU A 1 87 ? 1.982 -7.071 0.571 1.00 89.81 87 LEU A O 1
ATOM 704 N N . LEU A 1 88 ? 2.866 -7.049 2.641 1.00 90.00 88 LEU A N 1
ATOM 705 C CA . LEU A 1 88 ? 1.700 -7.537 3.362 1.00 90.00 88 LEU A CA 1
ATOM 706 C C . LEU A 1 88 ? 1.298 -6.449 4.341 1.00 90.00 88 LEU A C 1
ATOM 708 O O . LEU A 1 88 ? 2.115 -6.042 5.175 1.00 90.00 88 LEU A O 1
ATOM 712 N N . GLY A 1 89 ? 0.077 -5.948 4.217 1.00 90.94 89 GLY A N 1
ATOM 713 C CA . GLY A 1 89 ? -0.329 -4.812 5.021 1.00 90.94 89 GLY A CA 1
ATOM 714 C C . GLY A 1 89 ? -1.771 -4.383 4.856 1.00 90.94 89 GLY A C 1
ATOM 715 O O . GLY A 1 89 ? -2.518 -4.927 4.046 1.00 90.94 89 GLY A O 1
ATOM 716 N N . THR A 1 90 ? -2.138 -3.371 5.633 1.00 90.56 90 THR A N 1
ATOM 717 C CA . THR A 1 90 ? -3.470 -2.761 5.595 1.00 90.56 90 THR A CA 1
ATOM 718 C C . THR A 1 90 ? -3.386 -1.399 4.930 1.00 90.56 90 THR A C 1
ATOM 720 O O . THR A 1 90 ? -2.503 -0.601 5.234 1.00 90.56 90 THR A O 1
ATOM 723 N N . VAL A 1 91 ? -4.296 -1.118 4.004 1.00 89.50 91 VAL A N 1
ATOM 724 C CA . VAL A 1 91 ? -4.371 0.174 3.325 1.00 89.50 91 VAL A CA 1
ATOM 725 C C . VAL A 1 91 ? -4.932 1.206 4.299 1.00 89.50 91 VAL A C 1
ATOM 727 O O . VAL A 1 91 ? -6.108 1.164 4.643 1.00 89.50 91 VAL A O 1
ATOM 730 N N . ASN A 1 92 ? -4.115 2.168 4.719 1.00 86.56 92 ASN A N 1
ATOM 731 C CA . ASN A 1 92 ? -4.563 3.279 5.560 1.00 86.56 92 ASN A CA 1
ATOM 732 C C . ASN A 1 92 ? -5.329 4.322 4.748 1.00 86.56 92 ASN A C 1
ATOM 734 O O . ASN A 1 92 ? -6.343 4.859 5.188 1.00 86.56 92 ASN A O 1
ATOM 738 N N . ARG A 1 93 ? -4.827 4.635 3.550 1.00 85.75 93 ARG A N 1
ATOM 739 C CA . ARG A 1 93 ? -5.432 5.619 2.647 1.00 85.75 93 ARG A CA 1
ATOM 740 C C . ARG A 1 93 ? -4.978 5.410 1.215 1.00 85.75 93 ARG A C 1
ATOM 742 O O . ARG A 1 93 ? -3.860 4.960 0.969 1.00 85.75 93 ARG A O 1
ATOM 749 N N . THR A 1 94 ? -5.818 5.832 0.286 1.00 85.56 94 THR A N 1
ATOM 750 C CA . THR A 1 94 ? -5.490 5.965 -1.132 1.00 85.56 94 THR A CA 1
ATOM 751 C C . THR A 1 94 ? -5.505 7.440 -1.527 1.00 85.56 94 THR A C 1
ATOM 753 O O . THR A 1 94 ? -6.111 8.274 -0.849 1.00 85.56 94 THR A O 1
ATOM 756 N N . GLY A 1 95 ? -4.787 7.789 -2.588 1.00 82.75 95 GLY A N 1
ATOM 757 C CA . GLY A 1 95 ? -4.736 9.152 -3.101 1.00 82.75 95 GLY A CA 1
ATOM 758 C C . GLY A 1 95 ? -4.160 9.220 -4.507 1.00 82.75 95 GLY A C 1
ATOM 759 O O . GLY A 1 95 ? -3.709 8.219 -5.061 1.00 82.75 95 GLY A O 1
ATOM 760 N N . GLU A 1 96 ? -4.165 10.418 -5.076 1.00 80.69 96 GLU A N 1
ATOM 761 C CA . GLU A 1 96 ? -3.634 10.700 -6.409 1.00 80.69 96 GLU A CA 1
ATOM 762 C C . GLU A 1 96 ? -2.329 11.492 -6.278 1.00 80.69 96 GLU A C 1
ATOM 764 O O . GLU A 1 96 ? -2.257 12.488 -5.552 1.00 80.69 96 GLU A O 1
ATOM 769 N N . GLY A 1 97 ? -1.262 11.015 -6.921 1.00 74.12 97 GLY A N 1
ATOM 770 C CA . GLY A 1 97 ? -0.016 11.764 -7.070 1.00 74.12 97 GLY A CA 1
ATOM 771 C C . GLY A 1 97 ? 0.097 12.404 -8.450 1.00 74.12 97 GLY A C 1
ATOM 772 O O . GLY A 1 97 ? -0.795 12.279 -9.277 1.00 74.12 97 GLY A O 1
ATOM 773 N N . GLU A 1 98 ? 1.229 13.060 -8.716 1.00 66.38 98 GLU A N 1
ATOM 774 C CA . GLU A 1 98 ? 1.444 13.816 -9.963 1.00 66.38 98 GLU A CA 1
ATOM 775 C C . GLU A 1 98 ? 1.309 12.975 -11.240 1.00 66.38 98 GLU A C 1
ATOM 777 O O . GLU A 1 98 ? 0.952 13.517 -12.277 1.00 66.38 98 GLU A O 1
ATOM 782 N N . ASN A 1 99 ? 1.592 11.670 -11.168 1.00 68.06 99 ASN A N 1
ATOM 783 C CA . ASN A 1 99 ? 1.581 10.794 -12.341 1.00 68.06 99 ASN A CA 1
ATOM 784 C C . ASN A 1 99 ? 0.642 9.588 -12.214 1.00 68.06 99 ASN A C 1
ATOM 786 O O . ASN A 1 99 ? 0.203 9.076 -13.233 1.00 68.06 99 ASN A O 1
ATOM 790 N N . ASN A 1 100 ? 0.377 9.098 -10.998 1.00 81.12 100 ASN A N 1
ATOM 791 C CA . ASN A 1 100 ? -0.350 7.846 -10.753 1.00 81.12 100 ASN A CA 1
ATOM 792 C C . ASN A 1 100 ? -1.045 7.878 -9.383 1.00 81.12 100 ASN A C 1
ATOM 794 O O . ASN A 1 100 ? -0.695 8.700 -8.526 1.00 81.12 100 ASN A O 1
ATOM 798 N N . ARG A 1 101 ? -1.978 6.948 -9.139 1.00 86.25 101 ARG A N 1
ATOM 799 C CA . ARG A 1 101 ? -2.553 6.725 -7.804 1.00 86.25 101 ARG A CA 1
ATOM 800 C C . ARG A 1 101 ? -1.518 6.107 -6.859 1.00 86.25 101 ARG A C 1
ATOM 802 O O . ARG A 1 101 ? -0.576 5.439 -7.287 1.00 86.25 101 ARG A O 1
ATOM 809 N N . PHE A 1 102 ? -1.686 6.328 -5.561 1.00 89.56 102 PHE A N 1
ATOM 810 C CA . PHE A 1 102 ? -0.890 5.688 -4.518 1.00 89.56 102 PHE A CA 1
ATOM 811 C C . PHE A 1 102 ? -1.769 5.165 -3.384 1.00 89.56 102 PHE A C 1
ATOM 813 O O . PHE A 1 102 ? -2.842 5.699 -3.100 1.00 89.56 102 PHE A O 1
ATOM 820 N N . ALA A 1 103 ? -1.288 4.119 -2.725 1.00 88.19 103 ALA A N 1
ATOM 821 C CA . ALA A 1 103 ? -1.867 3.553 -1.522 1.00 88.19 103 ALA A CA 1
ATOM 822 C C . ALA A 1 103 ? -0.814 3.590 -0.413 1.00 88.19 103 ALA A C 1
ATOM 824 O O . ALA A 1 103 ? 0.299 3.091 -0.582 1.00 88.19 103 ALA A O 1
ATOM 825 N N . ALA A 1 104 ? -1.155 4.207 0.716 1.00 90.38 104 ALA A N 1
ATOM 826 C CA . ALA A 1 104 ? -0.360 4.120 1.930 1.00 90.38 104 ALA A CA 1
ATOM 827 C C . ALA A 1 104 ? -0.753 2.842 2.665 1.00 90.38 104 ALA A C 1
ATOM 829 O O . ALA A 1 104 ? -1.912 2.680 3.050 1.00 90.38 104 ALA A O 1
ATOM 830 N N . ILE A 1 105 ? 0.207 1.938 2.815 1.00 88.88 105 ILE A N 1
ATOM 831 C CA . ILE A 1 105 ? 0.005 0.612 3.386 1.00 88.88 105 ILE A CA 1
ATOM 832 C C . ILE A 1 105 ? 0.818 0.507 4.663 1.00 88.88 105 ILE A C 1
ATOM 834 O O . ILE A 1 105 ? 2.029 0.725 4.656 1.00 88.88 105 ILE A O 1
ATOM 838 N N . GLU A 1 106 ? 0.150 0.148 5.749 1.00 90.50 106 GLU A N 1
ATOM 839 C CA . GLU A 1 106 ? 0.787 -0.215 7.003 1.00 90.50 106 GLU A CA 1
ATOM 840 C C . GLU A 1 106 ? 1.297 -1.655 6.925 1.00 90.50 106 GLU A C 1
ATOM 842 O O . GLU A 1 106 ? 0.525 -2.610 6.803 1.00 90.50 106 GLU A O 1
ATOM 847 N N . VAL A 1 107 ? 2.616 -1.813 6.993 1.00 90.12 107 VAL A N 1
ATOM 848 C CA . VAL A 1 107 ? 3.303 -3.104 6.894 1.00 90.12 107 VAL A CA 1
ATOM 849 C C . VAL A 1 107 ? 2.939 -3.976 8.095 1.00 90.12 107 VAL A C 1
ATOM 851 O O . VAL A 1 107 ? 3.126 -3.557 9.229 1.00 90.12 107 VAL A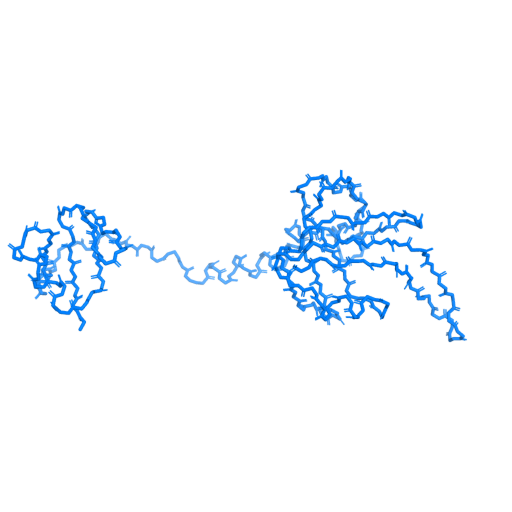 O 1
ATOM 854 N N . SER A 1 108 ? 2.444 -5.195 7.887 1.00 82.25 108 SER A N 1
ATOM 855 C CA . SER A 1 108 ? 1.891 -6.018 8.980 1.00 82.25 108 SER A CA 1
ATOM 856 C C . SER A 1 108 ? 2.752 -7.217 9.392 1.00 82.25 108 SER A C 1
ATOM 858 O O . SER A 1 108 ? 2.778 -7.551 10.572 1.00 82.25 108 SER A O 1
ATOM 860 N N . GLU A 1 109 ? 3.481 -7.853 8.468 1.00 79.94 109 GLU A N 1
ATOM 861 C CA . GLU A 1 109 ? 4.226 -9.091 8.778 1.00 79.94 109 GLU A CA 1
ATOM 862 C C . GLU A 1 109 ? 5.745 -8.935 8.768 1.00 79.94 109 GLU A C 1
ATOM 864 O O . GLU A 1 109 ? 6.427 -9.328 9.714 1.00 79.94 109 GLU A O 1
ATOM 869 N N . LYS A 1 110 ? 6.301 -8.405 7.676 1.00 83.75 110 LYS A N 1
ATOM 870 C CA . LYS A 1 110 ? 7.749 -8.366 7.453 1.00 83.75 110 LYS A CA 1
ATOM 871 C C . LYS A 1 110 ? 8.171 -6.986 7.016 1.00 83.75 110 LYS A C 1
ATOM 873 O O . LYS A 1 110 ? 7.512 -6.381 6.179 1.00 83.75 110 LYS A O 1
ATOM 878 N N . ALA A 1 111 ? 9.300 -6.535 7.551 1.00 85.38 111 ALA A N 1
ATOM 879 C CA . ALA A 1 111 ? 9.898 -5.285 7.130 1.00 85.38 111 ALA A CA 1
ATOM 880 C C . ALA A 1 111 ? 10.172 -5.307 5.617 1.00 85.38 111 ALA A C 1
ATOM 882 O O . ALA A 1 111 ? 10.694 -6.291 5.084 1.00 85.38 111 ALA A O 1
ATOM 883 N N . VAL A 1 112 ? 9.822 -4.223 4.929 1.00 88.25 112 VAL A N 1
ATOM 884 C CA . VAL A 1 112 ? 9.923 -4.127 3.469 1.00 88.25 112 VAL A CA 1
ATOM 885 C C . VAL A 1 112 ? 10.949 -3.090 3.055 1.00 88.25 112 VAL A C 1
ATOM 887 O O . VAL A 1 112 ? 11.194 -2.097 3.739 1.00 88.25 112 VAL A O 1
ATOM 890 N N . ARG A 1 113 ? 11.550 -3.299 1.886 1.00 86.75 113 ARG A N 1
ATOM 891 C CA . ARG A 1 113 ? 12.451 -2.314 1.293 1.00 86.75 113 ARG A CA 1
ATOM 892 C C . ARG A 1 113 ? 11.656 -1.198 0.643 1.00 86.75 113 ARG A C 1
ATOM 894 O O . ARG A 1 113 ? 10.759 -1.442 -0.162 1.00 86.75 113 ARG A O 1
ATOM 901 N N . ALA A 1 114 ? 12.053 0.025 0.934 1.00 88.12 114 ALA A N 1
ATOM 902 C CA . ALA A 1 114 ? 11.500 1.211 0.323 1.00 88.12 114 ALA A CA 1
ATOM 903 C C . ALA A 1 114 ? 12.620 2.180 -0.068 1.00 88.12 114 ALA A C 1
ATOM 905 O O . ALA A 1 114 ? 13.791 2.005 0.271 1.00 88.12 114 ALA A O 1
ATOM 906 N N . LYS A 1 115 ? 12.268 3.195 -0.843 1.00 86.25 115 LYS A N 1
ATOM 907 C CA . LYS A 1 115 ? 13.143 4.295 -1.216 1.00 86.25 115 LYS A CA 1
ATOM 908 C C . LYS A 1 115 ? 12.521 5.582 -0.724 1.00 86.25 115 LYS A C 1
ATOM 910 O O . LYS A 1 115 ? 11.372 5.876 -1.029 1.00 86.25 115 LYS A O 1
ATOM 915 N N . ARG A 1 116 ? 13.284 6.361 0.031 1.00 82.00 116 ARG A N 1
ATOM 916 C CA . ARG A 1 116 ? 12.888 7.711 0.416 1.00 82.00 116 ARG A CA 1
ATOM 917 C C . ARG A 1 116 ? 13.580 8.703 -0.501 1.00 82.00 116 ARG A C 1
ATOM 919 O O . ARG A 1 116 ? 14.800 8.659 -0.659 1.00 82.00 116 ARG A O 1
ATOM 926 N N . ARG A 1 117 ? 12.813 9.622 -1.083 1.00 75.25 117 ARG A N 1
ATOM 927 C CA . ARG A 1 117 ? 13.372 10.760 -1.813 1.00 75.25 117 ARG A CA 1
ATOM 928 C C . ARG A 1 117 ? 13.961 11.752 -0.806 1.00 75.25 117 ARG A C 1
ATOM 930 O O . ARG A 1 117 ? 13.232 12.343 -0.014 1.00 75.25 117 ARG A O 1
ATOM 937 N N . THR A 1 118 ? 15.281 11.905 -0.810 1.00 66.69 118 THR A N 1
ATOM 938 C CA . THR A 1 118 ? 16.028 12.798 0.097 1.00 66.69 118 THR A CA 1
ATOM 939 C C . THR A 1 118 ? 16.502 14.082 -0.594 1.00 66.69 118 THR A C 1
ATOM 941 O O . THR A 1 118 ? 17.027 14.977 0.063 1.00 66.69 118 THR A O 1
ATOM 944 N N . GLY A 1 119 ? 16.272 14.215 -1.906 1.00 63.75 119 GLY A N 1
ATOM 945 C CA . GLY A 1 119 ? 16.549 15.414 -2.700 1.00 63.75 119 GLY A CA 1
ATOM 946 C C . GLY A 1 119 ? 15.931 15.340 -4.100 1.00 63.75 119 GLY A C 1
ATOM 947 O O . GLY A 1 119 ? 15.151 14.432 -4.387 1.00 63.75 119 GLY A O 1
ATOM 948 N N . GLU A 1 120 ? 16.283 16.282 -4.978 1.00 58.00 120 GLU A N 1
ATOM 949 C CA . GLU A 1 120 ? 15.696 16.393 -6.325 1.00 58.00 120 GLU A CA 1
ATOM 950 C C . GLU A 1 120 ? 15.916 15.115 -7.166 1.00 58.00 120 GLU A C 1
ATOM 952 O O . GLU A 1 120 ? 14.962 14.638 -7.770 1.00 58.00 120 GLU A O 1
ATOM 957 N N . ASP A 1 121 ? 17.072 14.451 -7.020 1.00 61.47 121 ASP A N 1
ATOM 958 C CA . ASP A 1 121 ? 17.407 13.176 -7.694 1.00 61.47 121 ASP A CA 1
ATOM 959 C C . ASP A 1 121 ? 17.967 12.083 -6.764 1.00 61.47 121 ASP A C 1
ATOM 961 O O . ASP A 1 121 ? 18.322 10.980 -7.189 1.00 61.47 121 ASP A O 1
ATOM 965 N N . LYS A 1 122 ? 18.055 12.357 -5.459 1.00 68.19 122 LYS A N 1
ATOM 966 C CA . LYS A 1 122 ? 18.642 11.417 -4.497 1.00 68.19 122 LYS A CA 1
ATOM 967 C C . LYS A 1 122 ? 17.563 10.555 -3.859 1.00 68.19 122 LYS A C 1
ATOM 969 O O . LYS A 1 122 ? 16.629 11.061 -3.236 1.00 68.19 122 LYS A O 1
ATOM 974 N N . HIS A 1 123 ? 17.737 9.247 -4.003 1.00 77.06 123 HIS A N 1
ATOM 975 C CA . HIS A 1 123 ? 16.912 8.235 -3.363 1.00 77.06 123 HIS A CA 1
ATOM 976 C C . HIS A 1 123 ? 17.777 7.445 -2.392 1.00 77.06 123 HIS A C 1
ATOM 978 O O . HIS A 1 123 ? 18.801 6.884 -2.781 1.00 77.06 123 HIS A O 1
ATOM 984 N N . GLU A 1 124 ? 17.352 7.387 -1.139 1.00 82.25 124 GLU A N 1
ATOM 985 C CA . GLU A 1 124 ? 17.977 6.561 -0.116 1.00 82.25 124 GLU A CA 1
ATOM 986 C C . GLU A 1 124 ? 17.172 5.274 0.058 1.00 82.25 124 GLU A C 1
ATOM 988 O O . GLU A 1 124 ? 15.944 5.309 0.159 1.00 82.25 124 GLU A O 1
ATOM 993 N N . GLY A 1 125 ? 17.857 4.129 0.059 1.00 84.19 125 GLY A N 1
ATOM 994 C CA . GLY A 1 125 ? 17.237 2.849 0.380 1.00 84.19 125 GLY A CA 1
ATOM 995 C C . GLY A 1 125 ? 16.987 2.764 1.878 1.00 84.19 125 GLY A C 1
ATOM 996 O O . GLY A 1 125 ? 17.934 2.743 2.657 1.00 84.19 125 GLY A O 1
ATOM 997 N N . VAL A 1 126 ? 15.721 2.685 2.268 1.00 85.75 126 VAL A N 1
ATOM 998 C CA . VAL A 1 126 ? 15.300 2.552 3.662 1.00 85.75 126 VAL A CA 1
ATOM 999 C C . VAL A 1 126 ? 14.563 1.233 3.852 1.00 85.75 126 VAL A C 1
ATOM 1001 O O . VAL A 1 126 ? 13.957 0.695 2.924 1.00 85.75 126 VAL A O 1
ATOM 1004 N N . THR A 1 127 ? 14.625 0.691 5.061 1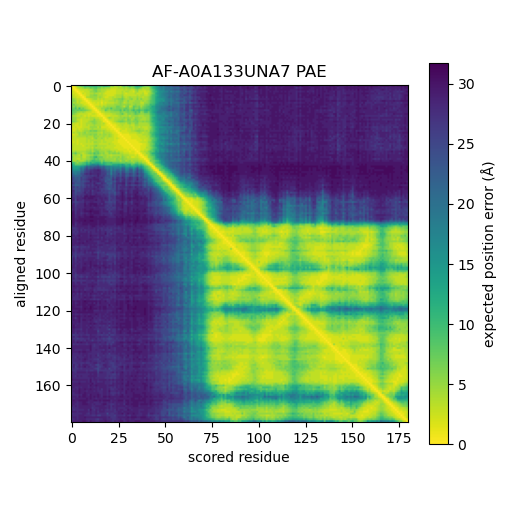.00 87.12 127 THR A N 1
ATOM 1005 C CA . THR A 1 127 ? 13.821 -0.474 5.438 1.00 87.12 127 THR A CA 1
ATOM 1006 C C . THR A 1 127 ? 12.661 0.023 6.285 1.00 87.12 127 THR A C 1
ATOM 1008 O O . THR A 1 127 ? 12.879 0.712 7.276 1.00 87.12 127 THR A O 1
ATOM 1011 N N . VAL A 1 128 ? 11.439 -0.278 5.860 1.00 85.69 128 VAL A N 1
ATOM 1012 C CA . VAL A 1 128 ? 10.209 0.056 6.579 1.00 85.69 128 VAL A CA 1
ATOM 1013 C C . VAL A 1 128 ? 9.892 -1.104 7.499 1.00 85.69 128 VAL A C 1
ATOM 1015 O O . VAL A 1 128 ? 9.690 -2.221 7.027 1.00 85.69 128 VAL A O 1
ATOM 1018 N N . GLU A 1 129 ? 9.888 -0.846 8.801 1.00 84.12 129 GLU A N 1
ATOM 1019 C CA . GLU A 1 129 ? 9.584 -1.855 9.809 1.00 84.12 129 GLU A CA 1
ATOM 1020 C C . GLU A 1 129 ? 8.091 -2.206 9.835 1.00 84.12 129 GLU A C 1
ATOM 1022 O O . GLU A 1 129 ? 7.243 -1.538 9.242 1.00 84.12 129 GLU A O 1
ATOM 1027 N N . VAL A 1 130 ? 7.762 -3.282 10.542 1.00 85.94 130 VAL A N 1
ATOM 1028 C CA . VAL A 1 130 ? 6.373 -3.674 10.790 1.00 85.94 130 VAL A CA 1
ATOM 1029 C C . VAL A 1 130 ? 5.661 -2.563 11.581 1.00 85.94 130 VAL A C 1
ATOM 1031 O O . VAL A 1 130 ? 6.268 -1.912 12.428 1.00 85.94 130 VAL A O 1
ATOM 1034 N N . ARG A 1 131 ? 4.376 -2.335 11.292 1.00 82.19 131 ARG A N 1
ATOM 1035 C CA . ARG A 1 131 ? 3.529 -1.214 11.748 1.00 82.19 131 ARG A CA 1
ATOM 1036 C C . ARG A 1 131 ? 3.970 0.171 11.275 1.00 82.19 131 ARG A C 1
ATOM 1038 O O . ARG A 1 131 ? 3.523 1.176 11.816 1.00 82.19 131 ARG A O 1
ATOM 1045 N N . SER A 1 132 ? 4.850 0.239 10.280 1.00 86.62 132 SER A N 1
ATOM 1046 C CA . SER A 1 132 ? 5.188 1.492 9.605 1.00 86.62 132 SER A CA 1
ATOM 1047 C C . SER A 1 132 ? 4.525 1.568 8.233 1.00 86.62 132 SER A C 1
ATOM 1049 O O . SER A 1 132 ? 4.220 0.550 7.609 1.00 86.62 132 SER A O 1
ATOM 1051 N N . GLU A 1 133 ? 4.304 2.789 7.754 1.00 86.81 133 GLU A N 1
ATOM 1052 C CA . GLU A 1 133 ? 3.669 3.033 6.461 1.00 86.81 133 GLU A CA 1
ATOM 1053 C C . GLU A 1 133 ? 4.682 3.033 5.312 1.00 86.81 133 GLU A C 1
ATOM 1055 O O . GLU A 1 133 ? 5.767 3.615 5.399 1.00 86.81 133 GLU A O 1
ATOM 1060 N N . VAL A 1 134 ? 4.280 2.439 4.193 1.00 90.50 134 VAL A N 1
ATOM 1061 C CA . VAL A 1 134 ? 4.986 2.485 2.913 1.00 90.50 134 VAL A CA 1
ATOM 1062 C C . VAL A 1 134 ? 4.016 2.894 1.808 1.00 90.50 134 VAL A C 1
ATOM 1064 O O . VAL A 1 134 ? 2.825 2.589 1.870 1.00 90.50 134 VAL A O 1
ATOM 1067 N N . LEU A 1 135 ? 4.508 3.594 0.788 1.00 90.69 135 LEU A N 1
ATOM 1068 C CA . LEU A 1 135 ? 3.711 3.932 -0.387 1.00 90.69 135 LEU A CA 1
ATOM 1069 C C . LEU A 1 135 ? 3.849 2.868 -1.472 1.00 90.69 135 LEU A C 1
ATOM 1071 O O . LEU A 1 135 ? 4.937 2.640 -1.998 1.00 90.69 135 LEU A O 1
ATOM 1075 N N . LEU A 1 136 ? 2.728 2.273 -1.860 1.00 89.94 136 LEU A N 1
ATOM 1076 C CA . LEU A 1 136 ? 2.596 1.538 -3.109 1.00 89.94 136 LEU A CA 1
ATOM 1077 C C . LEU A 1 136 ? 2.072 2.493 -4.176 1.00 89.94 136 LEU A C 1
ATOM 1079 O O . LEU A 1 136 ? 1.057 3.152 -3.968 1.00 89.94 136 LEU A O 1
ATOM 1083 N N . TRP A 1 137 ? 2.751 2.558 -5.314 1.00 89.06 137 TRP A N 1
ATOM 1084 C CA . TRP A 1 137 ? 2.299 3.330 -6.468 1.00 89.06 137 TRP A CA 1
ATOM 1085 C C . TRP A 1 137 ? 1.606 2.431 -7.472 1.00 89.06 137 TRP A C 1
ATOM 1087 O O . TRP A 1 137 ? 2.058 1.311 -7.718 1.00 89.06 137 TRP A O 1
ATOM 1097 N N . GLU A 1 138 ? 0.543 2.950 -8.074 1.00 84.19 138 GLU A N 1
ATOM 1098 C CA . GLU A 1 138 ? -0.113 2.294 -9.188 1.00 84.19 138 GLU A CA 1
ATOM 1099 C C . GLU A 1 138 ? 0.862 2.184 -10.361 1.00 84.19 138 GLU A C 1
ATOM 1101 O O . GLU A 1 138 ? 1.510 3.145 -10.785 1.00 84.19 138 GLU A O 1
ATOM 1106 N N . VAL A 1 139 ? 0.947 0.967 -10.879 1.00 83.69 139 VAL A N 1
ATOM 1107 C CA . VAL A 1 139 ? 1.528 0.654 -12.176 1.00 83.69 139 VAL A CA 1
ATOM 1108 C C . VAL A 1 139 ? 0.484 -0.112 -12.973 1.00 83.69 139 VAL A C 1
ATOM 1110 O O . VAL A 1 139 ? -0.489 -0.603 -12.405 1.00 83.69 139 VAL A O 1
ATOM 1113 N N . LYS A 1 140 ? 0.723 -0.284 -14.274 1.00 79.81 140 LYS A N 1
ATOM 1114 C CA . LYS A 1 140 ? -0.203 -0.977 -15.179 1.00 79.81 140 LYS A CA 1
ATOM 1115 C C . LYS A 1 140 ? -0.719 -2.316 -14.628 1.00 79.81 140 LYS A C 1
ATOM 1117 O O . LYS A 1 140 ? -1.904 -2.589 -14.725 1.00 79.81 140 LYS A O 1
ATOM 1122 N N . ASP A 1 141 ? 0.159 -3.104 -14.018 1.00 81.19 141 ASP A N 1
ATOM 1123 C CA . ASP A 1 141 ? -0.155 -4.439 -13.493 1.00 81.19 141 ASP A CA 1
ATOM 1124 C C . ASP A 1 141 ? -0.940 -4.430 -12.164 1.00 81.19 141 ASP A C 1
ATOM 1126 O O . ASP A 1 141 ? -1.543 -5.422 -11.774 1.00 81.19 141 ASP A O 1
ATOM 1130 N N . LEU A 1 142 ? -0.965 -3.289 -11.469 1.00 86.50 142 LEU A N 1
ATOM 1131 C CA . LEU A 1 142 ? -1.682 -3.102 -10.206 1.00 86.50 142 LEU A CA 1
ATOM 1132 C C . LEU A 1 142 ? -2.973 -2.292 -10.371 1.00 86.50 142 LEU A C 1
ATOM 1134 O O . LEU A 1 142 ? -3.629 -2.013 -9.374 1.00 86.50 142 LEU A O 1
ATOM 1138 N N . SER A 1 143 ? -3.359 -1.905 -11.589 1.00 85.06 143 SER A N 1
ATOM 1139 C CA . SER A 1 143 ? -4.521 -1.029 -11.795 1.00 85.06 143 SER A CA 1
ATOM 1140 C C . SER 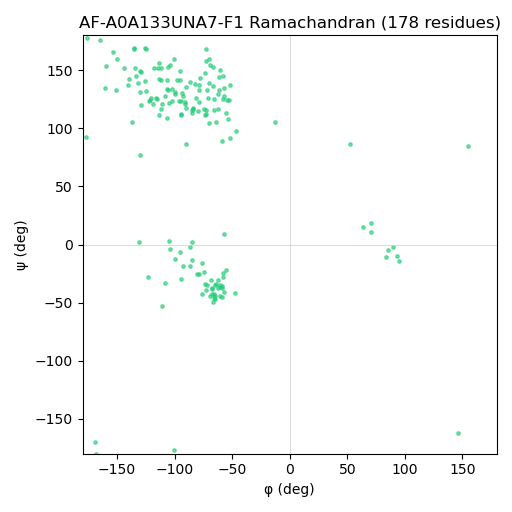A 1 143 ? -5.813 -1.647 -11.234 1.00 85.06 143 SER A C 1
ATOM 1142 O O . SER A 1 143 ? -6.495 -1.025 -10.420 1.00 85.06 143 SER A O 1
ATOM 1144 N N . ASP A 1 144 ? -6.047 -2.935 -11.509 1.00 85.81 144 ASP A N 1
ATOM 1145 C CA . ASP A 1 144 ? -7.154 -3.714 -10.937 1.00 85.81 144 ASP A CA 1
ATOM 1146 C C . ASP A 1 144 ? -7.121 -3.813 -9.402 1.00 85.81 144 ASP A C 1
ATOM 1148 O O . ASP A 1 144 ? -8.171 -3.855 -8.757 1.00 85.81 144 ASP A O 1
ATOM 1152 N N . LEU A 1 145 ? -5.930 -3.878 -8.792 1.00 87.25 145 LEU A N 1
ATOM 1153 C CA . LEU A 1 145 ? -5.796 -3.840 -7.334 1.00 87.25 145 LEU A CA 1
ATOM 1154 C C . LEU A 1 145 ? -6.263 -2.477 -6.818 1.00 87.25 145 LEU A C 1
ATOM 1156 O O . LEU A 1 145 ? -7.053 -2.416 -5.879 1.00 87.25 145 LEU A O 1
ATOM 1160 N N . PHE A 1 146 ? -5.808 -1.394 -7.446 1.00 87.62 146 PHE A N 1
ATOM 1161 C CA . PHE A 1 146 ? -6.146 -0.027 -7.056 1.00 87.62 146 PHE A CA 1
ATOM 1162 C C . PHE A 1 146 ? -7.643 0.285 -7.160 1.00 87.62 146 PHE A C 1
ATOM 1164 O O . PHE A 1 146 ? -8.156 1.054 -6.349 1.00 87.62 146 PHE A O 1
ATOM 1171 N N . ASP A 1 147 ? -8.352 -0.354 -8.088 1.00 87.88 147 ASP A N 1
ATOM 1172 C CA . ASP A 1 147 ? -9.808 -0.230 -8.207 1.00 87.88 147 ASP A CA 1
ATOM 1173 C C . ASP A 1 147 ? -10.572 -0.992 -7.110 1.00 87.88 147 ASP A C 1
ATOM 1175 O O . ASP A 1 147 ? -11.711 -0.651 -6.781 1.00 87.88 147 ASP A O 1
ATOM 1179 N N . LYS A 1 148 ? -9.948 -2.015 -6.512 1.00 87.12 148 LYS A N 1
ATOM 1180 C CA . LYS A 1 148 ? -10.556 -2.867 -5.477 1.00 87.12 148 LYS A CA 1
ATOM 1181 C C . LYS A 1 148 ? -10.241 -2.419 -4.052 1.00 87.12 148 LYS A C 1
ATOM 1183 O O . LYS A 1 148 ? -11.038 -2.686 -3.155 1.00 87.12 148 LYS A O 1
ATOM 1188 N N . ILE A 1 149 ? -9.089 -1.793 -3.822 1.00 86.62 149 ILE A N 1
ATOM 1189 C CA . ILE A 1 149 ? -8.633 -1.416 -2.478 1.00 86.62 149 ILE A CA 1
ATOM 1190 C C . ILE A 1 149 ? -9.344 -0.168 -1.955 1.00 86.62 149 ILE A C 1
ATOM 1192 O O . ILE A 1 149 ? -9.596 0.797 -2.676 1.00 86.62 149 ILE A O 1
ATOM 1196 N N . ARG A 1 150 ? -9.623 -0.160 -0.652 1.00 85.94 150 ARG A N 1
ATOM 1197 C CA . ARG A 1 150 ? -10.144 0.992 0.092 1.00 85.94 150 ARG A CA 1
ATOM 1198 C C . ARG A 1 150 ? -9.382 1.137 1.405 1.00 85.94 150 ARG A C 1
ATOM 1200 O O . ARG A 1 150 ? -8.625 0.251 1.792 1.00 85.94 150 ARG A O 1
ATOM 1207 N N . ALA A 1 151 ? -9.576 2.257 2.098 1.00 86.50 151 ALA A N 1
ATOM 1208 C CA . ALA A 1 151 ? -9.075 2.391 3.463 1.00 86.50 151 ALA A CA 1
ATOM 1209 C C . ALA A 1 151 ? -9.653 1.261 4.337 1.00 86.50 151 ALA A C 1
ATOM 1211 O O . ALA A 1 151 ? -10.864 1.043 4.338 1.00 86.50 151 ALA A O 1
ATOM 1212 N N . GLY A 1 152 ? -8.782 0.533 5.033 1.00 85.75 152 GLY A N 1
ATOM 1213 C CA . GLY A 1 152 ? -9.101 -0.663 5.811 1.00 85.75 152 GLY A CA 1
ATOM 1214 C C . GLY A 1 152 ? -8.894 -1.995 5.079 1.00 85.75 152 GLY A C 1
ATOM 1215 O O . GLY A 1 152 ? -8.833 -3.023 5.747 1.00 85.75 152 GLY A O 1
ATOM 1216 N N . SER A 1 153 ? -8.735 -2.011 3.749 1.00 88.31 153 SER A N 1
ATOM 1217 C CA . SER A 1 153 ? -8.500 -3.259 3.006 1.00 88.31 153 SER A CA 1
ATOM 1218 C C . SER A 1 153 ? -7.148 -3.868 3.361 1.00 88.31 153 SER A C 1
ATOM 1220 O O . SER A 1 153 ? -6.134 -3.163 3.390 1.00 88.31 153 SER A O 1
ATOM 1222 N N . LYS A 1 154 ? -7.105 -5.186 3.556 1.00 89.88 154 LYS A N 1
ATOM 1223 C CA . LYS A 1 154 ? -5.838 -5.909 3.690 1.00 89.88 154 LYS A CA 1
ATOM 1224 C C . LYS A 1 154 ? -5.377 -6.364 2.321 1.00 89.88 154 LYS A C 1
ATOM 1226 O O . LYS A 1 154 ? -6.163 -6.887 1.532 1.00 89.88 154 LYS A O 1
ATOM 1231 N N . ILE A 1 155 ? -4.097 -6.174 2.040 1.00 90.88 155 ILE A N 1
ATOM 1232 C CA . ILE A 1 155 ? -3.508 -6.546 0.763 1.00 90.88 155 ILE A CA 1
ATOM 1233 C C . ILE A 1 155 ? -2.246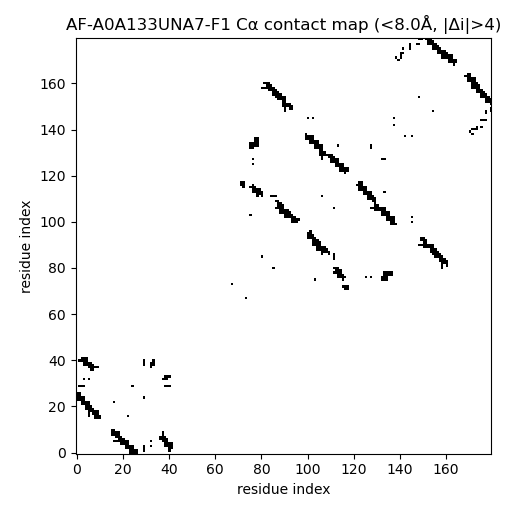 -7.374 0.956 1.00 90.88 155 ILE A C 1
ATOM 1235 O O . ILE A 1 155 ? -1.480 -7.189 1.905 1.00 90.88 155 ILE A O 1
ATOM 1239 N N . ALA A 1 156 ? -2.018 -8.250 -0.011 1.00 91.25 156 ALA A N 1
ATOM 1240 C CA . ALA A 1 156 ? -0.765 -8.940 -0.231 1.00 91.25 156 ALA A CA 1
ATOM 1241 C C . ALA A 1 156 ? -0.309 -8.613 -1.650 1.00 91.25 156 ALA A C 1
ATOM 1243 O O . ALA A 1 156 ? -1.060 -8.841 -2.592 1.00 91.25 156 ALA A O 1
ATOM 1244 N N . VAL A 1 157 ? 0.893 -8.072 -1.814 1.00 90.19 157 VAL A N 1
ATOM 1245 C CA . VAL A 1 157 ? 1.465 -7.743 -3.124 1.00 90.19 157 VAL A CA 1
ATOM 1246 C C . VAL A 1 157 ? 2.862 -8.334 -3.208 1.00 90.19 157 VAL A C 1
ATOM 1248 O O . VAL A 1 157 ? 3.736 -7.978 -2.423 1.00 90.19 157 VAL A O 1
ATOM 1251 N N . GLN A 1 158 ? 3.101 -9.220 -4.164 1.00 90.81 158 GLN A N 1
ATOM 1252 C CA . GLN A 1 158 ? 4.409 -9.790 -4.450 1.00 90.81 158 GLN A CA 1
ATOM 1253 C C . GLN A 1 158 ? 4.972 -9.181 -5.723 1.00 90.81 158 GLN A C 1
ATOM 1255 O O . GLN A 1 158 ? 4.293 -9.140 -6.740 1.00 90.81 158 GLN A O 1
ATOM 1260 N N . TYR A 1 159 ? 6.235 -8.764 -5.712 1.00 89.62 159 TYR A N 1
ATOM 1261 C CA . TYR A 1 159 ? 6.915 -8.387 -6.950 1.00 89.62 159 TYR A CA 1
ATOM 1262 C C . TYR A 1 159 ? 7.515 -9.619 -7.635 1.00 89.62 159 TYR A C 1
ATOM 1264 O O . TYR A 1 159 ? 8.464 -10.224 -7.127 1.00 89.62 159 TYR A O 1
ATOM 1272 N N . THR A 1 160 ? 6.994 -9.990 -8.803 1.00 83.81 160 THR A N 1
ATOM 1273 C CA . THR A 1 160 ? 7.381 -11.222 -9.516 1.00 83.81 160 THR A CA 1
ATOM 1274 C C . THR A 1 160 ? 8.501 -10.996 -10.530 1.00 83.81 160 THR A C 1
ATOM 1276 O O . THR A 1 160 ? 9.231 -11.932 -10.879 1.00 83.81 160 THR A O 1
ATOM 1279 N N . GLY A 1 161 ? 8.732 -9.747 -10.939 1.00 83.75 161 GLY A N 1
ATOM 1280 C CA . GLY A 1 161 ? 9.880 -9.353 -11.750 1.00 83.75 161 GLY A CA 1
ATOM 1281 C C . GLY A 1 161 ? 9.572 -8.226 -12.726 1.00 83.75 161 GLY A C 1
ATOM 1282 O O . GLY A 1 161 ? 8.590 -7.508 -12.589 1.00 83.75 161 GLY A O 1
ATOM 1283 N N . GLU A 1 162 ? 10.431 -8.070 -13.727 1.00 83.94 162 GLU A N 1
ATOM 1284 C CA . GLU A 1 162 ? 10.234 -7.124 -14.823 1.00 83.94 162 GLU A CA 1
ATOM 1285 C C . GLU A 1 162 ? 10.321 -7.852 -16.162 1.00 83.94 162 GLU A C 1
ATOM 1287 O O . GLU A 1 162 ? 11.167 -8.730 -16.347 1.00 83.94 162 GLU A O 1
ATOM 1292 N N . ILE A 1 163 ? 9.457 -7.472 -17.100 1.00 76.75 163 ILE A N 1
ATOM 1293 C CA . ILE A 1 163 ? 9.520 -7.916 -18.491 1.00 76.75 163 ILE A CA 1
ATOM 1294 C C . ILE A 1 163 ? 9.845 -6.734 -19.392 1.00 76.75 163 ILE A C 1
ATOM 1296 O O . ILE A 1 163 ? 9.386 -5.607 -19.182 1.00 76.75 163 ILE A O 1
ATOM 1300 N N . LYS A 1 164 ? 10.652 -6.991 -20.420 1.00 74.75 164 LYS A N 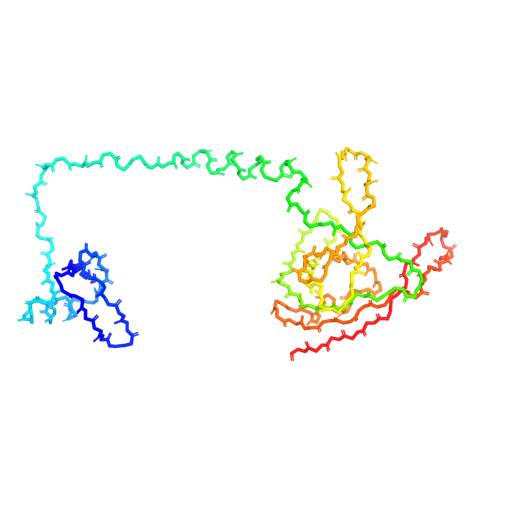1
ATOM 1301 C CA . LYS A 1 164 ? 10.897 -6.014 -21.475 1.00 74.75 164 LYS A CA 1
ATOM 1302 C C . LYS A 1 164 ? 9.770 -6.129 -22.495 1.00 74.75 164 LYS A C 1
ATOM 1304 O O . LYS A 1 164 ? 9.592 -7.173 -23.112 1.00 74.75 164 LYS A O 1
ATOM 1309 N N . THR A 1 165 ? 9.004 -5.059 -22.636 1.00 69.12 165 THR A N 1
ATOM 1310 C CA . THR A 1 165 ? 7.965 -4.937 -23.661 1.00 69.12 165 THR A CA 1
ATOM 1311 C C . THR A 1 165 ? 8.599 -4.810 -25.048 1.00 69.12 165 THR A C 1
ATOM 1313 O O . THR A 1 165 ? 9.765 -4.421 -25.175 1.00 69.12 165 THR A O 1
ATOM 1316 N N . SER A 1 166 ? 7.827 -5.109 -26.094 1.00 57.88 166 SER A N 1
ATOM 1317 C CA . SER A 1 166 ? 8.263 -5.012 -27.495 1.00 57.88 166 SER A CA 1
ATOM 1318 C C . SER A 1 166 ? 8.727 -3.603 -27.892 1.00 57.88 166 SER A C 1
ATOM 1320 O O . SER A 1 166 ? 9.562 -3.460 -28.776 1.00 57.88 166 SER A O 1
ATOM 1322 N N . GLU A 1 167 ? 8.251 -2.571 -27.189 1.00 67.75 167 GLU A N 1
ATOM 1323 C CA . GLU A 1 167 ? 8.633 -1.160 -27.363 1.00 67.75 167 GLU A CA 1
ATOM 1324 C C . GLU A 1 167 ? 9.909 -0.776 -26.585 1.00 67.75 167 GLU A C 1
ATOM 1326 O O . GLU A 1 167 ? 10.340 0.372 -26.580 1.00 67.75 167 GLU A O 1
ATOM 1331 N N . GLY A 1 168 ? 10.545 -1.733 -25.903 1.00 67.44 168 GLY A N 1
ATOM 1332 C CA . GLY A 1 168 ? 11.777 -1.516 -25.145 1.00 67.44 168 GLY A CA 1
ATOM 1333 C C . GLY A 1 168 ? 11.575 -1.008 -23.715 1.00 67.44 168 GLY A C 1
ATOM 1334 O O . GLY A 1 168 ? 12.548 -0.957 -22.958 1.00 67.44 168 GLY A O 1
ATOM 1335 N N . HIS A 1 169 ? 10.339 -0.708 -23.305 1.00 71.50 169 HIS A N 1
ATOM 1336 C CA . HIS A 1 169 ? 10.006 -0.326 -21.931 1.00 71.50 169 HIS A CA 1
ATOM 1337 C C . HIS A 1 169 ? 10.045 -1.530 -20.984 1.00 71.50 169 HIS A C 1
ATOM 1339 O O . HIS A 1 169 ? 9.709 -2.651 -21.371 1.00 71.50 169 HIS A O 1
ATOM 1345 N N . ARG A 1 170 ? 10.429 -1.301 -19.725 1.00 71.12 170 ARG A N 1
ATOM 1346 C CA . ARG A 1 170 ? 10.413 -2.318 -18.664 1.00 71.12 170 ARG A CA 1
ATOM 1347 C C . ARG A 1 170 ? 9.102 -2.219 -17.894 1.00 71.12 170 ARG A C 1
ATOM 1349 O O . ARG A 1 170 ? 8.875 -1.227 -17.206 1.00 71.12 170 ARG A O 1
ATOM 1356 N N . ALA A 1 171 ? 8.257 -3.235 -18.013 1.00 74.44 171 ALA A N 1
ATOM 1357 C CA . ALA A 1 171 ? 7.037 -3.354 -17.228 1.00 74.44 171 ALA A CA 1
ATOM 1358 C C . ALA A 1 171 ? 7.321 -4.203 -15.988 1.00 74.44 171 ALA A C 1
ATOM 1360 O O . ALA A 1 171 ? 7.906 -5.281 -16.088 1.00 74.44 171 ALA A O 1
ATOM 1361 N N . LYS A 1 172 ? 6.924 -3.699 -14.823 1.00 78.19 172 LYS A N 1
ATOM 1362 C CA . LYS A 1 172 ? 6.986 -4.440 -13.564 1.00 78.19 172 LYS A CA 1
ATOM 1363 C C . LYS A 1 172 ? 5.764 -5.346 -13.448 1.00 78.19 172 LYS A C 1
ATOM 1365 O O . LYS A 1 172 ? 4.667 -4.898 -13.768 1.00 78.19 172 LYS A O 1
ATOM 1370 N N . LEU A 1 173 ? 5.984 -6.567 -12.980 1.00 81.00 173 LEU A N 1
ATOM 1371 C CA . LEU A 1 173 ? 4.967 -7.583 -12.748 1.00 81.00 173 LEU A CA 1
ATOM 1372 C C . LEU A 1 173 ? 4.804 -7.844 -11.253 1.00 81.00 173 LEU A C 1
ATOM 1374 O O . LEU A 1 173 ? 5.785 -7.879 -10.496 1.00 81.00 173 LEU A O 1
ATOM 1378 N N . TYR A 1 174 ? 3.560 -8.045 -10.855 1.00 86.12 174 TYR A N 1
ATOM 1379 C CA . TYR A 1 174 ? 3.119 -8.219 -9.493 1.00 86.12 174 TYR A CA 1
ATOM 1380 C C . TYR A 1 174 ? 2.029 -9.287 -9.420 1.00 86.12 174 TYR A C 1
ATOM 1382 O O . TYR A 1 174 ? 1.090 -9.295 -10.204 1.00 86.12 174 TYR A O 1
ATOM 1390 N N . ASP A 1 175 ? 2.126 -10.152 -8.420 1.00 82.56 175 ASP A N 1
ATOM 1391 C CA . ASP A 1 175 ? 0.982 -10.938 -7.964 1.00 82.56 175 ASP A CA 1
ATOM 1392 C C . ASP A 1 175 ? 0.343 -10.199 -6.792 1.00 82.56 175 ASP A C 1
ATOM 1394 O O . ASP A 1 175 ? 1.047 -9.612 -5.965 1.00 82.56 175 ASP A O 1
ATOM 1398 N N . TYR A 1 176 ? -0.985 -10.199 -6.701 1.00 88.00 176 TYR A N 1
ATOM 1399 C CA . TYR A 1 176 ? -1.668 -9.545 -5.593 1.00 88.00 176 TYR A CA 1
ATOM 1400 C C . TYR A 1 176 ? -2.924 -10.286 -5.139 1.00 88.00 176 TYR A C 1
ATOM 1402 O O . TYR A 1 176 ? -3.612 -10.944 -5.914 1.00 88.00 176 TYR A O 1
ATOM 1410 N N . ALA A 1 177 ? -3.245 -10.121 -3.861 1.00 85.06 177 ALA A N 1
ATOM 1411 C CA . ALA A 1 177 ? -4.503 -10.526 -3.257 1.00 85.06 177 ALA A CA 1
ATOM 1412 C C . ALA A 1 177 ? -5.038 -9.380 -2.392 1.00 85.06 177 ALA A C 1
ATOM 1414 O O . ALA A 1 177 ? -4.268 -8.640 -1.775 1.00 85.06 177 ALA A O 1
ATOM 1415 N N . VAL A 1 178 ? -6.360 -9.234 -2.356 1.00 87.25 178 VAL A N 1
ATOM 1416 C CA . VAL A 1 178 ? -7.059 -8.236 -1.543 1.00 87.25 178 VAL A CA 1
ATOM 1417 C C . VAL A 1 178 ? -8.170 -8.918 -0.756 1.00 87.25 178 VAL A C 1
ATOM 1419 O O . VAL A 1 178 ? -8.954 -9.679 -1.317 1.00 87.25 178 VAL A O 1
ATOM 1422 N N . GLU A 1 179 ? -8.221 -8.633 0.539 1.00 82.12 179 GLU A N 1
ATOM 1423 C CA . GLU A 1 179 ? -9.311 -8.995 1.443 1.00 82.12 179 GLU A CA 1
ATOM 1424 C C . GLU A 1 179 ? -10.030 -7.692 1.831 1.00 82.12 179 GLU A C 1
ATOM 1426 O O . GLU A 1 179 ? -9.395 -6.747 2.318 1.00 82.12 179 GLU A O 1
ATOM 1431 N N . GLN A 1 180 ? -11.329 -7.620 1.517 1.00 62.62 180 GLN A N 1
ATOM 1432 C CA . GLN A 1 180 ? -12.197 -6.465 1.788 1.00 62.62 180 GLN A CA 1
ATOM 1433 C C . GLN A 1 180 ? -12.939 -6.621 3.110 1.00 62.62 180 GLN A C 1
ATOM 1435 O O . GLN A 1 180 ? -13.396 -7.751 3.393 1.00 62.62 180 GLN A O 1
#

Nearest PDB structures (foldseek):
  8uzt-assembly1_B  TM=3.940E-01  e=5.620E-02  Homo sapiens
  7skp-assembly1_A  TM=3.493E-01  e=1.861E+00  synthetic construct
  5zxg-assembly1_B  TM=2.537E-01  e=5.096E+00  Arthrobacter globiformis
  6j9f-assembly1_D  TM=1.626E-01  e=2.697E+00  Xanthomonas oryzae pv. oryzae PXO99A

Radius of gyration: 25.9 Å; Cα contacts (8 Å, |Δi|>4): 344; chains: 1; bounding box: 55×55×64 Å

Organism: NCBI:txid1698264

Sequence (180 aa):
MARLKVTKTFERGGDTYEEGKTYIVGDEMAEWAEEKGYGSRPTEKTKGETPKLQVPQSENVWKKLKRRAKSGSDKPPDWNPKKGDWLLGTVNRTGEGENNRFAAIEVSEKAVRAKRRTGEDKHEGVTVEVRSEVLLWEVKDLSDLFDKIRAGSKIAVQYTGEIKTSEGHRAKLYDYAVEQ

pLDDT: mean 73.48, std 16.33, range [31.73, 91.25]

Secondary structure (DSSP, 8-state):
-EEEEESS-EEETTEEE-TT-EEEE-HHHHHHHHHTTSEE---S-------------HHHHHHHHHHHHH-TTSSPPEE-PPTT-EEEEEEEEEEE-SSSEEEEEEE-SS-EEEEEE-SSS-EEEEEEPTT-EEEEEP-GGGHHHHHH--TT-EEEEEEEEEEE-TTS-EEEEEEEEEE-

Solvent-accessible surface area (backbone atoms only — not comparable to full-atom values): 10286 Å² total; per-residue (Å²): 118,31,57,26,33,22,70,37,65,50,74,60,96,90,45,78,45,56,51,80,42,74,45,84,38,50,50,71,56,35,52,52,29,37,78,70,62,30,23,43,67,77,78,92,82,76,95,76,78,79,73,81,74,70,70,76,51,71,68,52,53,54,51,50,48,52,46,51,71,68,38,59,78,80,56,59,29,36,60,50,72,53,73,73,39,62,47,40,25,35,26,69,39,70,50,78,55,98,87,40,44,36,34,38,26,32,21,65,78,54,63,34,47,19,34,34,57,79,50,100,86,43,67,44,84,41,75,39,47,58,78,32,57,31,27,46,68,56,44,87,68,39,45,75,54,62,75,70,59,47,63,73,20,36,38,38,39,32,31,70,38,74,47,76,44,98,87,71,49,77,45,65,40,56,49,73,49,77,50,126

Foldseek 3Di:
DFKWQFQPWDDDPNDTDDHRDIDDDPPVVNVVCVVVVRTHGPDDDDDDDDPPPVPVPPVVVVVVVVVVVVQLPPDAFAFDADAFDKAWFFFQAWDDDPPFIKTWGQGADAWGWGWRDPDPPDTDIDTAGHRGIHIYTDDPQCVVVVVVHHRGKIKMKGFNAWDQDPVRDIGTHIDMDIDD